Protein AF-A0A017HDK9-F1 (afdb_monomer)

pLDDT: mean 79.64, std 24.15, range [26.75, 98.88]

Sequence (257 aa):
MLSRLTALALAAGLGLSACAPPVVVATGPQRTTTVTRPGSPAPADVRISKGPGAVTDPAAARSAARNFVAVVERLEPVAEQVCRVNAPQLDCDFRIVVDDRPGQPANAFQTRDAQGRPLLAFTVALLNEVRNADELAFVLSHEAAHHIAGHLDRQSRNAAIGATVFGQLATGLGGGNEGLVRTAQQIGAGVGARSYSKEFELEADALGATIAKRAGYDPVRGAQFFLRIPDPGDRFLGTHPPNAQRMEIVRRTAAGL

Solvent-accessible surface area (backbone atoms only — not comparable to full-atom values): 14907 Å² total; per-residue (Å²): 134,88,85,88,83,90,82,86,83,80,84,78,83,80,81,84,78,89,78,83,82,85,84,83,82,88,77,83,90,79,87,82,83,86,82,89,80,88,89,76,84,81,78,75,84,76,73,74,77,74,84,77,78,73,76,85,44,70,66,61,48,52,50,53,52,52,53,49,50,59,43,46,73,52,35,49,66,43,47,29,51,51,23,51,72,77,30,65,89,54,82,45,67,72,42,78,46,75,45,74,64,86,88,56,66,67,42,71,46,62,54,59,47,99,85,63,46,37,26,38,41,33,21,54,47,30,63,72,70,50,88,48,70,32,29,48,34,23,53,53,22,26,33,51,23,35,59,53,70,39,44,70,62,52,31,54,48,33,13,53,51,23,15,51,56,31,24,52,54,31,35,73,73,51,80,60,44,62,71,56,20,52,52,29,20,52,52,18,22,57,51,18,43,53,58,61,29,40,58,50,48,48,52,13,38,33,46,4,24,51,38,16,41,74,46,72,37,49,31,64,67,5,52,50,55,51,81,75,47,84,68,55,39,84,51,96,80,51,57,46,57,38,46,70,59,50,52,48,44,24,47,56,43,58,76,75,111

Structure (mmCIF, N/CA/C/O backbone):
data_AF-A0A017HDK9-F1
#
_entry.id   AF-A0A017HDK9-F1
#
loop_
_atom_site.group_PDB
_atom_site.id
_atom_site.type_symbol
_atom_site.label_atom_id
_atom_site.label_alt_id
_atom_site.label_comp_id
_atom_site.label_asym_id
_atom_site.label_entity_id
_atom_site.label_seq_id
_atom_site.pdbx_PDB_ins_code
_atom_site.Cartn_x
_atom_site.Cartn_y
_atom_site.Cartn_z
_atom_site.occupancy
_atom_site.B_iso_or_equiv
_atom_site.auth_seq_id
_atom_site.auth_comp_id
_atom_site.auth_asym_id
_atom_site.auth_atom_id
_atom_site.pdbx_PDB_model_num
ATOM 1 N N . MET A 1 1 ? -23.276 1.727 -60.353 1.00 37.06 1 MET A N 1
ATOM 2 C CA . MET A 1 1 ? -22.183 0.732 -60.402 1.00 37.06 1 MET A CA 1
ATOM 3 C C . MET A 1 1 ? -21.319 0.900 -59.154 1.00 37.06 1 MET A C 1
ATOM 5 O O . MET A 1 1 ? -20.818 1.993 -58.966 1.00 37.06 1 MET A O 1
ATOM 9 N N . LEU A 1 2 ? -21.235 -0.173 -58.345 1.00 36.84 2 LEU A N 1
ATOM 10 C CA . LEU A 1 2 ? -20.295 -0.495 -57.238 1.00 36.84 2 LEU A CA 1
ATOM 11 C C . LEU A 1 2 ? -20.225 0.505 -56.052 1.00 36.84 2 LEU A C 1
ATOM 13 O O . LEU A 1 2 ? -19.769 1.620 -56.231 1.00 36.84 2 LEU A O 1
ATOM 17 N N . SER A 1 3 ? -20.740 0.274 -54.832 1.00 37.66 3 SER A N 1
ATOM 18 C CA . SER A 1 3 ? -20.785 -0.872 -53.889 1.00 37.66 3 SER A CA 1
ATOM 19 C C . SER A 1 3 ? -19.559 -0.996 -52.956 1.00 37.66 3 SER A C 1
ATOM 21 O O . SER A 1 3 ? -18.495 -1.396 -53.403 1.00 37.66 3 SER A O 1
ATOM 23 N N . ARG A 1 4 ? -19.819 -0.725 -51.658 1.00 42.78 4 ARG A N 1
ATOM 24 C CA . ARG A 1 4 ? -19.311 -1.332 -50.397 1.00 42.78 4 ARG A CA 1
ATOM 25 C C . ARG A 1 4 ? -17.798 -1.353 -50.082 1.00 42.78 4 ARG A C 1
ATOM 27 O O . ARG A 1 4 ? -17.030 -1.948 -50.817 1.00 42.78 4 ARG A O 1
ATOM 34 N N . LEU A 1 5 ? -17.430 -0.926 -48.860 1.00 41.16 5 LEU A N 1
ATOM 35 C CA . LEU A 1 5 ? -17.085 -1.827 -47.731 1.00 41.16 5 LEU A CA 1
ATOM 36 C C . LEU A 1 5 ? -16.595 -1.050 -46.489 1.00 41.16 5 LEU A C 1
ATOM 38 O O . LEU A 1 5 ? -15.543 -0.424 -46.482 1.00 41.16 5 LEU A O 1
ATOM 42 N N . THR A 1 6 ? -17.377 -1.156 -45.418 1.00 42.28 6 THR A N 1
ATOM 43 C CA . THR A 1 6 ? -16.989 -1.011 -44.008 1.00 42.28 6 THR A CA 1
ATOM 44 C C . THR A 1 6 ? -15.932 -2.045 -43.613 1.00 42.28 6 THR A C 1
ATOM 46 O O . THR A 1 6 ? -16.105 -3.224 -43.918 1.00 42.28 6 THR A O 1
ATOM 49 N N . ALA A 1 7 ? -14.926 -1.643 -42.831 1.00 38.75 7 ALA A N 1
ATOM 50 C CA . ALA A 1 7 ? -14.141 -2.554 -41.998 1.00 38.75 7 ALA A CA 1
ATOM 51 C C . ALA A 1 7 ? -13.905 -1.922 -40.618 1.00 38.75 7 ALA A C 1
ATOM 53 O O . ALA A 1 7 ? -13.137 -0.979 -40.449 1.00 38.75 7 ALA A O 1
ATOM 54 N N . LEU A 1 8 ? -14.647 -2.458 -39.654 1.00 37.28 8 LEU A N 1
ATOM 55 C CA . LEU A 1 8 ? -14.553 -2.250 -38.218 1.00 37.28 8 LEU A CA 1
ATOM 56 C C . LEU A 1 8 ? -13.333 -3.042 -37.717 1.00 37.28 8 LEU A C 1
ATOM 58 O O . LEU A 1 8 ? -13.319 -4.266 -37.832 1.00 37.28 8 LEU A O 1
ATOM 62 N N . ALA A 1 9 ? -12.308 -2.377 -37.185 1.00 36.34 9 ALA A N 1
ATOM 63 C CA . ALA A 1 9 ? -11.193 -3.062 -36.535 1.00 36.34 9 ALA A CA 1
ATOM 64 C C . ALA A 1 9 ? -11.502 -3.225 -35.039 1.00 36.34 9 ALA A C 1
ATOM 66 O O . ALA A 1 9 ? -11.425 -2.271 -34.267 1.00 36.34 9 ALA A O 1
ATOM 67 N N . LEU A 1 10 ? -11.880 -4.445 -34.646 1.00 34.38 10 LEU A N 1
ATOM 68 C CA . LEU A 1 10 ? -11.904 -4.895 -33.255 1.00 34.38 10 LEU A CA 1
ATOM 69 C C . LEU A 1 10 ? -10.471 -4.872 -32.697 1.00 34.38 10 LEU A C 1
ATOM 71 O O . LEU A 1 10 ? -9.623 -5.643 -33.143 1.00 34.38 10 LEU A O 1
ATOM 75 N N . ALA A 1 11 ? -10.211 -4.040 -31.691 1.00 38.34 11 ALA A N 1
ATOM 76 C CA . ALA A 1 11 ? -9.026 -4.173 -30.851 1.00 38.34 11 ALA A CA 1
ATOM 77 C C . ALA A 1 11 ? -9.297 -5.261 -29.797 1.00 38.34 11 ALA A C 1
ATOM 79 O O . ALA A 1 11 ? -9.985 -5.029 -28.805 1.00 38.34 11 ALA A O 1
ATOM 80 N N . ALA A 1 12 ? -8.795 -6.472 -30.042 1.00 39.78 12 ALA A N 1
ATOM 81 C CA . ALA A 1 12 ? -8.790 -7.546 -29.058 1.00 39.78 12 ALA A CA 1
ATOM 82 C C . ALA A 1 12 ? -7.706 -7.267 -28.005 1.00 39.78 12 ALA A C 1
ATOM 84 O O . ALA A 1 12 ? -6.515 -7.221 -28.317 1.00 39.78 12 ALA A O 1
ATOM 85 N N . GLY A 1 13 ? -8.130 -7.064 -26.757 1.00 35.53 13 GLY A N 1
ATOM 86 C CA . GLY A 1 13 ? -7.247 -6.943 -25.603 1.00 35.53 13 GLY A CA 1
ATOM 87 C C . GLY A 1 13 ? -6.551 -8.269 -25.301 1.00 35.53 13 GLY A C 1
ATOM 88 O O . GLY A 1 13 ? -7.198 -9.273 -25.013 1.00 35.53 13 GLY A O 1
ATOM 89 N N . LEU A 1 14 ? -5.222 -8.260 -25.347 1.00 40.78 14 LEU A N 1
ATOM 90 C CA . LEU A 1 14 ? -4.379 -9.338 -24.841 1.00 40.78 14 LEU A CA 1
ATOM 91 C C . LEU A 1 14 ? -4.050 -9.040 -23.376 1.00 40.78 14 LEU A C 1
ATOM 93 O O . LEU A 1 14 ? -3.145 -8.269 -23.067 1.00 40.78 14 LEU A O 1
ATOM 97 N N . GLY A 1 15 ? -4.819 -9.650 -22.474 1.00 33.66 15 GLY A N 1
ATOM 98 C CA . GLY A 1 15 ? -4.481 -9.735 -21.059 1.00 33.66 15 GLY A CA 1
ATOM 99 C C . GLY A 1 15 ? -3.266 -10.642 -20.872 1.00 33.66 15 GLY A C 1
ATOM 100 O O . GLY A 1 15 ? -3.352 -11.855 -21.047 1.00 33.66 15 GLY A O 1
ATOM 101 N N . LEU A 1 16 ? -2.126 -10.053 -20.519 1.00 35.97 16 LEU A N 1
ATOM 102 C CA . LEU A 1 16 ? -0.931 -10.783 -20.102 1.00 35.97 16 LEU A CA 1
ATOM 103 C C . LEU A 1 16 ? -1.114 -11.252 -18.653 1.00 35.97 16 LEU A C 1
ATOM 105 O O . LEU A 1 16 ? -0.780 -10.552 -17.703 1.00 35.97 16 LEU A O 1
ATOM 109 N N . SER A 1 17 ? -1.668 -12.453 -18.494 1.00 35.59 17 SER A N 1
ATOM 110 C CA . SER A 1 17 ? -1.589 -13.226 -17.254 1.00 35.59 17 SER A CA 1
ATOM 111 C C . SER A 1 17 ? -0.203 -13.874 -17.177 1.00 35.59 17 SER A C 1
ATOM 113 O O . SER A 1 17 ? 0.126 -14.757 -17.967 1.00 35.59 17 SER A O 1
ATOM 115 N N . ALA A 1 18 ? 0.641 -13.396 -16.263 1.00 33.19 18 ALA A N 1
ATOM 116 C CA . ALA A 1 18 ? 1.969 -13.948 -16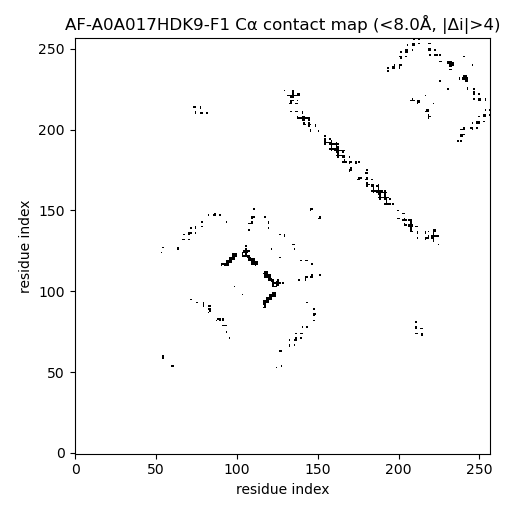.025 1.00 33.19 18 ALA A CA 1
ATOM 117 C C . ALA A 1 18 ? 1.918 -14.994 -14.898 1.00 33.19 18 ALA A C 1
ATOM 119 O O . ALA A 1 18 ? 2.058 -14.667 -13.722 1.00 33.19 18 ALA A O 1
ATOM 120 N N . CYS A 1 19 ? 1.767 -16.266 -15.262 1.00 37.50 19 CYS A N 1
ATOM 121 C CA . CYS A 1 19 ? 2.122 -17.395 -14.403 1.00 37.50 19 CYS A CA 1
ATOM 122 C C . CYS A 1 19 ? 3.133 -18.268 -15.154 1.00 37.50 19 CYS A C 1
ATOM 124 O O . CYS A 1 19 ? 2.769 -19.013 -16.060 1.00 37.50 19 CYS A O 1
ATOM 126 N N . ALA A 1 20 ? 4.414 -18.157 -14.801 1.00 37.62 20 ALA A N 1
ATOM 127 C CA . ALA A 1 20 ? 5.434 -19.095 -15.258 1.00 37.62 20 ALA A CA 1
ATOM 128 C C . ALA A 1 20 ? 5.399 -20.361 -14.373 1.00 37.62 20 ALA A C 1
ATOM 130 O O . ALA A 1 20 ? 5.301 -20.228 -13.150 1.00 37.62 20 ALA A O 1
ATOM 131 N N . PRO A 1 21 ? 5.485 -21.578 -14.940 1.00 40.09 21 PRO A N 1
ATOM 132 C CA . PRO A 1 21 ? 5.552 -22.806 -14.153 1.00 40.09 21 PRO A CA 1
ATOM 133 C C . PRO A 1 21 ? 6.946 -22.991 -13.519 1.00 40.09 21 PRO A C 1
ATOM 135 O O . PRO A 1 21 ? 7.945 -22.544 -14.091 1.00 40.09 21 PRO A O 1
ATOM 138 N N . PRO A 1 22 ? 7.056 -23.670 -12.360 1.00 43.53 22 PRO A N 1
ATOM 139 C CA . PRO A 1 22 ? 8.347 -23.956 -11.750 1.00 43.53 22 PRO A CA 1
ATOM 140 C C . PRO A 1 22 ? 9.090 -25.068 -12.502 1.00 43.53 22 PRO A C 1
ATOM 142 O O . PRO A 1 22 ? 8.525 -26.102 -12.861 1.00 43.53 22 PRO A O 1
ATOM 145 N N . VAL A 1 23 ? 10.393 -24.859 -12.688 1.00 35.06 23 VAL A N 1
ATOM 146 C CA . VAL A 1 23 ? 11.351 -25.862 -13.163 1.00 35.06 23 VAL A CA 1
ATOM 147 C C . VAL A 1 23 ? 11.624 -26.847 -12.023 1.00 35.06 23 VAL A C 1
ATOM 149 O O . VAL A 1 23 ? 12.124 -26.459 -10.968 1.00 35.06 23 VAL A O 1
ATOM 152 N N . VAL A 1 24 ? 11.300 -28.123 -12.230 1.00 35.31 24 VAL A N 1
ATOM 153 C CA . VAL A 1 24 ? 11.629 -29.210 -11.298 1.00 35.31 24 VAL A CA 1
ATOM 154 C C . VAL A 1 24 ? 13.045 -29.697 -11.600 1.00 35.31 24 VAL A C 1
ATOM 156 O O . VAL A 1 24 ? 13.291 -30.287 -12.649 1.00 35.31 24 VAL A O 1
ATOM 159 N N . VAL A 1 25 ? 13.978 -29.465 -10.676 1.00 37.38 25 VAL A N 1
ATOM 160 C CA . VAL A 1 25 ? 15.301 -30.103 -10.684 1.00 37.38 25 VAL A CA 1
ATOM 161 C C . VAL A 1 25 ? 15.208 -31.366 -9.833 1.00 37.38 25 VAL A C 1
ATOM 163 O O . VAL A 1 25 ? 14.979 -31.293 -8.628 1.00 37.38 25 VAL A O 1
ATOM 166 N N . ALA A 1 26 ? 15.360 -32.529 -10.463 1.00 34.97 26 ALA A N 1
ATOM 167 C CA . ALA A 1 26 ? 15.434 -33.810 -9.775 1.00 34.97 26 ALA A CA 1
ATOM 168 C C . ALA A 1 26 ? 16.848 -34.025 -9.206 1.00 34.97 26 ALA A C 1
ATOM 170 O O . ALA A 1 26 ? 17.824 -34.030 -9.955 1.00 34.97 26 ALA A O 1
ATOM 171 N N . THR A 1 27 ? 16.961 -34.256 -7.897 1.00 43.53 27 THR A N 1
ATOM 172 C CA . THR A 1 27 ? 18.165 -34.816 -7.263 1.00 43.53 27 THR A CA 1
ATOM 173 C C . THR A 1 27 ? 17.783 -36.036 -6.419 1.00 43.53 27 THR A C 1
ATOM 175 O O . THR A 1 27 ? 16.719 -36.084 -5.807 1.00 43.53 27 THR A O 1
ATOM 178 N N . GLY A 1 28 ? 18.614 -37.078 -6.517 1.00 42.16 28 GLY A N 1
ATOM 179 C CA . GLY A 1 28 ? 18.298 -38.474 -6.193 1.00 42.16 28 GLY A CA 1
ATOM 180 C C . GLY A 1 28 ? 18.254 -38.863 -4.703 1.00 42.16 28 GLY A C 1
ATOM 181 O O . GLY A 1 28 ? 18.281 -38.012 -3.817 1.00 42.16 28 GLY A O 1
ATOM 182 N N . PRO A 1 29 ? 18.171 -40.177 -4.411 1.00 36.50 29 PRO A N 1
ATOM 183 C CA . PRO A 1 29 ? 17.758 -40.684 -3.107 1.00 36.50 29 PRO A CA 1
ATOM 184 C C . PRO A 1 29 ? 18.909 -40.677 -2.092 1.00 36.50 29 PRO A C 1
ATOM 186 O O . PRO A 1 29 ? 19.924 -41.349 -2.279 1.00 36.50 29 PRO A O 1
ATOM 189 N N . GLN A 1 30 ? 18.732 -39.968 -0.974 1.00 37.53 30 GLN A N 1
ATOM 190 C CA . GLN A 1 30 ? 19.605 -40.083 0.197 1.00 37.53 30 GLN A CA 1
ATOM 191 C C . GLN A 1 30 ? 19.105 -41.182 1.143 1.00 37.53 30 GLN A C 1
ATOM 193 O O . GLN A 1 30 ? 17.945 -41.207 1.553 1.00 37.53 30 GLN A O 1
ATOM 198 N N . ARG A 1 31 ? 20.015 -42.101 1.485 1.00 35.69 31 ARG A N 1
ATOM 199 C CA . ARG A 1 31 ? 19.830 -43.163 2.481 1.00 35.69 31 ARG A CA 1
ATOM 200 C C . ARG A 1 31 ? 19.686 -42.555 3.876 1.00 35.69 31 ARG A C 1
ATOM 202 O O . ARG A 1 31 ? 20.573 -41.843 4.333 1.00 35.69 31 ARG A O 1
ATOM 209 N N . THR A 1 32 ? 18.606 -42.892 4.568 1.00 35.38 32 THR A N 1
ATOM 210 C CA . THR A 1 32 ? 18.379 -42.558 5.978 1.00 35.38 32 THR A CA 1
ATOM 211 C C . THR A 1 32 ? 18.927 -43.675 6.864 1.00 35.38 32 THR A C 1
ATOM 213 O O . THR A 1 32 ? 18.449 -44.805 6.826 1.00 35.38 32 THR A O 1
ATOM 216 N N . THR A 1 33 ? 19.940 -43.372 7.673 1.00 33.41 33 THR A N 1
ATOM 217 C CA . THR A 1 33 ? 20.381 -44.224 8.785 1.00 33.41 33 THR A CA 1
ATOM 218 C C . THR A 1 33 ? 19.635 -43.814 10.051 1.00 33.41 33 THR A C 1
ATOM 220 O O . THR A 1 33 ? 19.808 -42.699 10.541 1.00 33.41 33 THR A O 1
ATOM 223 N N . THR A 1 34 ? 18.796 -44.703 10.575 1.00 33.19 34 THR A N 1
ATOM 224 C CA . THR A 1 34 ? 18.038 -44.509 11.817 1.00 33.19 34 THR A CA 1
ATOM 225 C C . THR A 1 34 ? 18.915 -44.881 13.016 1.00 33.19 34 THR A C 1
ATOM 227 O O . THR A 1 34 ? 19.315 -46.033 13.156 1.00 33.19 34 THR A O 1
ATOM 230 N N . VAL A 1 35 ? 19.218 -43.917 13.890 1.00 37.06 35 VAL A N 1
ATOM 231 C CA . VAL A 1 35 ? 19.816 -44.167 15.212 1.00 37.06 35 VAL A CA 1
ATOM 232 C C . VAL A 1 35 ? 18.704 -44.057 16.253 1.00 37.06 35 VAL A C 1
ATOM 234 O O . VAL A 1 35 ? 18.158 -42.979 16.478 1.00 37.06 35 VAL A O 1
ATOM 237 N N . THR A 1 36 ? 18.342 -45.182 16.867 1.00 31.61 36 THR A N 1
ATOM 238 C CA . THR A 1 36 ? 17.282 -45.281 17.879 1.00 31.61 36 THR A CA 1
ATOM 239 C C . THR A 1 36 ? 17.862 -45.033 19.275 1.00 31.61 36 THR A C 1
ATOM 241 O O . THR A 1 36 ? 18.737 -45.777 19.714 1.00 31.61 36 THR A O 1
ATOM 244 N N . ARG A 1 37 ? 17.360 -44.024 20.002 1.00 33.91 37 ARG A N 1
ATOM 245 C CA . ARG A 1 37 ? 17.623 -43.820 21.442 1.00 33.91 37 ARG A CA 1
ATOM 246 C C . ARG A 1 37 ? 16.308 -43.959 22.227 1.00 33.91 37 ARG A C 1
ATOM 248 O O . ARG A 1 37 ? 15.343 -43.297 21.851 1.00 33.91 37 ARG A O 1
ATOM 255 N N . PRO A 1 38 ? 16.238 -44.761 23.305 1.00 35.00 38 PRO A N 1
ATOM 256 C CA . PRO A 1 38 ? 15.020 -44.910 24.095 1.00 35.00 38 PRO A CA 1
ATOM 257 C C . PRO A 1 38 ? 14.904 -43.827 25.183 1.00 35.00 38 PRO A C 1
ATOM 259 O O . PRO A 1 38 ? 15.896 -43.453 25.804 1.00 35.00 38 PRO A O 1
ATOM 262 N N . GLY A 1 39 ? 13.672 -43.370 25.437 1.00 39.62 39 GLY A N 1
ATOM 263 C CA . GLY A 1 39 ? 13.279 -42.699 26.683 1.00 39.62 39 GLY A CA 1
ATOM 264 C C . GLY A 1 39 ? 13.202 -41.170 26.646 1.00 39.62 39 GLY A C 1
ATOM 265 O O . GLY A 1 39 ? 14.127 -40.485 27.077 1.00 39.62 39 GLY A O 1
ATOM 266 N N . SER A 1 40 ? 12.064 -40.624 26.210 1.00 35.41 40 SER A N 1
ATOM 267 C CA . SER A 1 40 ? 11.493 -39.354 26.699 1.00 35.41 40 SER A CA 1
ATOM 268 C C . SER A 1 40 ? 9.996 -39.306 26.345 1.00 35.41 40 SER A C 1
ATOM 270 O O . SER A 1 40 ? 9.626 -39.831 25.293 1.00 35.41 40 SER A O 1
ATOM 272 N N . PRO A 1 41 ? 9.126 -38.760 27.217 1.00 36.28 41 PRO A N 1
ATOM 273 C CA . PRO A 1 41 ? 7.677 -38.857 27.063 1.00 36.28 41 PRO A CA 1
ATOM 274 C C . PRO A 1 41 ? 7.184 -38.066 25.849 1.00 36.28 41 PRO A C 1
ATOM 276 O O . PRO A 1 41 ? 7.717 -37.005 25.526 1.00 36.28 41 PRO A O 1
ATOM 279 N N . ALA A 1 42 ? 6.170 -38.614 25.179 1.00 36.56 42 ALA A N 1
ATOM 280 C CA . ALA A 1 42 ? 5.586 -38.066 23.963 1.00 36.56 42 ALA A CA 1
ATOM 281 C C . ALA A 1 42 ? 5.108 -36.615 24.168 1.00 36.56 42 ALA A C 1
ATOM 283 O O . ALA A 1 42 ? 4.294 -36.373 25.064 1.00 36.56 42 ALA A O 1
ATOM 284 N N . PRO A 1 43 ? 5.554 -35.643 23.351 1.00 38.56 43 PRO A N 1
ATOM 285 C CA . PRO A 1 43 ? 4.848 -34.380 23.257 1.00 38.56 43 PRO A CA 1
ATOM 286 C C . PRO A 1 43 ? 3.495 -34.646 22.593 1.00 38.56 43 PRO A C 1
ATOM 288 O O . PRO A 1 43 ? 3.419 -35.322 21.568 1.00 38.56 43 PRO A O 1
ATOM 291 N N . ALA A 1 44 ? 2.443 -34.151 23.244 1.00 35.16 44 ALA A N 1
ATOM 292 C CA . ALA A 1 44 ? 1.053 -34.258 22.831 1.00 35.16 44 ALA A CA 1
ATOM 293 C C . ALA A 1 44 ? 0.880 -34.019 21.326 1.00 35.16 44 ALA A C 1
ATOM 295 O O . ALA A 1 44 ? 1.500 -33.109 20.773 1.00 35.16 44 ALA A O 1
ATOM 296 N N . ASP A 1 45 ? 0.011 -34.814 20.698 1.00 28.36 45 ASP A N 1
ATOM 297 C CA . ASP A 1 45 ? -0.413 -34.647 19.312 1.00 28.36 45 ASP A CA 1
ATOM 298 C C . ASP A 1 45 ? -0.812 -33.188 19.057 1.00 28.36 45 ASP A C 1
ATOM 300 O O . ASP A 1 45 ? -1.934 -32.759 19.345 1.00 28.36 45 ASP A O 1
ATOM 304 N N . VAL A 1 46 ? 0.106 -32.410 18.481 1.00 30.56 46 VAL A N 1
ATOM 305 C CA . VAL A 1 46 ? -0.236 -31.150 17.836 1.00 30.56 46 VAL A CA 1
ATOM 306 C C . VAL A 1 46 ? -1.019 -31.550 16.600 1.00 30.56 46 VAL A C 1
ATOM 308 O O . VAL A 1 46 ? -0.468 -31.816 15.532 1.00 30.56 46 VAL A O 1
ATOM 311 N N . ARG A 1 47 ? -2.340 -31.624 16.757 1.00 26.75 47 ARG A N 1
ATOM 312 C CA . ARG A 1 47 ? -3.249 -31.586 15.624 1.00 26.75 47 ARG A CA 1
ATOM 313 C C . ARG A 1 47 ? -3.026 -30.237 14.957 1.00 26.75 47 ARG A C 1
ATOM 315 O O . ARG A 1 47 ? -3.564 -29.224 15.389 1.00 26.75 47 ARG A O 1
ATOM 322 N N . ILE A 1 48 ? -2.201 -30.230 13.913 1.00 32.53 48 ILE A N 1
ATOM 323 C CA . ILE A 1 48 ? -2.244 -29.193 12.891 1.00 32.53 48 ILE A CA 1
ATOM 324 C C . ILE A 1 48 ? -3.685 -29.222 12.389 1.00 32.53 48 ILE A C 1
ATOM 326 O O . ILE A 1 48 ? -4.088 -30.147 11.680 1.00 32.53 48 ILE A O 1
ATOM 330 N N . SER A 1 49 ? -4.485 -28.257 12.834 1.00 34.19 49 SER A N 1
ATOM 331 C CA . SER A 1 49 ? -5.811 -28.016 12.292 1.00 34.19 49 SER A CA 1
ATOM 332 C C . SER A 1 49 ? -5.627 -27.695 10.817 1.00 34.19 49 SER A C 1
ATOM 334 O O . SER A 1 49 ? -5.292 -26.577 10.436 1.00 34.19 49 SER A O 1
ATOM 336 N N . LYS A 1 50 ? -5.780 -28.729 9.993 1.00 37.22 50 LYS A N 1
ATOM 337 C CA . LYS A 1 50 ? -6.005 -28.654 8.558 1.00 37.22 50 LYS A CA 1
ATOM 338 C C . LYS A 1 50 ? -7.072 -27.582 8.358 1.00 37.22 50 LYS A C 1
ATOM 340 O O . LYS A 1 50 ? -8.188 -27.784 8.821 1.00 37.22 50 LYS A O 1
ATOM 345 N N . GLY A 1 51 ? -6.725 -26.441 7.767 1.00 49.19 51 GLY A N 1
ATOM 346 C CA . GLY A 1 51 ? -7.726 -25.439 7.418 1.00 49.19 51 GLY A CA 1
ATOM 347 C C . GLY A 1 51 ? -8.754 -26.057 6.472 1.00 49.19 51 GLY A C 1
ATOM 348 O O . GLY A 1 51 ? -8.376 -26.832 5.585 1.00 49.19 51 GLY A O 1
ATOM 349 N N . PRO A 1 52 ? -10.042 -25.738 6.653 1.00 48.91 52 PRO A N 1
ATOM 350 C CA . PRO A 1 52 ? -10.896 -25.699 5.483 1.00 48.91 52 PRO A CA 1
ATOM 351 C C . PRO A 1 52 ? -11.923 -24.565 5.536 1.00 48.91 52 PRO A C 1
ATOM 353 O O . PRO A 1 52 ? -12.670 -24.418 6.497 1.00 48.91 52 PRO A O 1
ATOM 356 N N . GLY A 1 53 ? -12.058 -23.896 4.396 1.00 40.06 53 GLY A N 1
ATOM 357 C CA . GLY A 1 53 ? -13.376 -23.549 3.887 1.00 40.06 53 GLY A CA 1
ATOM 358 C C . GLY A 1 53 ? -13.936 -22.207 4.330 1.00 40.06 53 GLY A C 1
ATOM 359 O O . GLY A 1 53 ? -13.658 -21.688 5.405 1.00 40.06 53 GLY A O 1
ATOM 360 N N . ALA A 1 54 ? -14.746 -21.663 3.425 1.00 48.56 54 ALA A N 1
ATOM 361 C CA . ALA A 1 54 ? -15.646 -20.552 3.657 1.00 48.56 54 ALA A CA 1
ATOM 362 C C . ALA A 1 54 ? -16.287 -20.630 5.045 1.00 48.56 54 ALA A C 1
ATOM 364 O O . ALA A 1 54 ? -16.612 -21.717 5.517 1.00 48.56 54 ALA A O 1
ATOM 365 N N . VAL A 1 55 ? -16.499 -19.467 5.659 1.00 49.41 55 VAL A N 1
ATOM 366 C CA . VAL A 1 55 ? -17.227 -19.319 6.917 1.00 49.41 55 VAL A CA 1
ATOM 367 C C . VAL A 1 55 ? -18.535 -20.116 6.836 1.00 49.41 55 VAL A C 1
ATOM 369 O O . VAL A 1 55 ? -19.494 -19.691 6.198 1.00 49.41 55 VAL A O 1
ATOM 372 N N . THR A 1 56 ? -18.568 -21.303 7.445 1.00 58.47 56 THR A N 1
ATOM 373 C CA . THR A 1 56 ? -19.747 -22.184 7.424 1.00 58.47 56 THR A CA 1
ATOM 374 C C . THR A 1 56 ? -20.822 -21.721 8.401 1.00 58.47 56 THR A C 1
ATOM 376 O O . THR A 1 56 ? -21.920 -22.267 8.396 1.00 58.47 56 THR A O 1
ATOM 379 N N . ASP A 1 57 ? -20.519 -20.723 9.237 1.00 73.75 57 ASP A N 1
ATOM 380 C CA . ASP A 1 57 ? -21.468 -20.074 10.137 1.00 73.75 57 ASP A CA 1
ATOM 381 C C . ASP A 1 57 ? -21.983 -18.746 9.538 1.00 73.75 57 ASP A C 1
ATOM 383 O O . ASP A 1 57 ? -21.263 -17.739 9.516 1.00 73.75 57 ASP A O 1
ATOM 387 N N . PRO A 1 58 ? -23.254 -18.689 9.101 1.00 76.81 58 PRO A N 1
ATOM 388 C CA . PRO A 1 58 ? -23.866 -17.466 8.593 1.00 76.81 58 PRO A CA 1
ATOM 389 C C . PRO A 1 58 ? -23.822 -16.281 9.571 1.00 76.81 58 PRO A C 1
ATOM 391 O O . PRO A 1 58 ? -23.870 -15.131 9.131 1.00 76.81 58 PRO A O 1
ATOM 394 N N . ALA A 1 59 ? -23.764 -16.518 10.886 1.00 79.62 59 ALA A N 1
ATOM 395 C CA . ALA A 1 59 ? -23.675 -15.451 11.879 1.00 79.62 59 ALA A CA 1
ATOM 396 C C . ALA A 1 59 ? -22.273 -14.824 11.914 1.00 79.62 59 ALA A C 1
ATOM 398 O O . ALA A 1 59 ? -22.159 -13.595 11.873 1.00 79.62 59 ALA A O 1
ATOM 399 N N . ALA A 1 60 ? -21.219 -15.644 11.921 1.00 77.31 60 ALA A N 1
ATOM 400 C CA . ALA A 1 60 ? -19.836 -15.184 11.819 1.00 77.31 60 ALA A CA 1
ATOM 401 C C . ALA A 1 60 ? -19.586 -14.390 10.525 1.00 77.31 60 ALA A C 1
ATOM 403 O O . ALA A 1 60 ? -19.016 -13.299 10.582 1.00 77.31 60 ALA A O 1
ATOM 404 N N . ALA A 1 61 ? -20.099 -14.861 9.383 1.00 79.00 61 ALA A N 1
ATOM 405 C CA . ALA A 1 61 ? -19.966 -14.164 8.101 1.00 79.00 61 ALA A CA 1
ATOM 406 C C . ALA A 1 61 ? -20.636 -12.778 8.128 1.00 79.00 61 ALA A C 1
ATOM 408 O O . ALA A 1 61 ? -20.051 -11.779 7.710 1.00 79.00 61 ALA A O 1
ATOM 409 N N . ARG A 1 62 ? -21.846 -12.690 8.701 1.00 82.94 62 ARG A N 1
ATOM 410 C CA . ARG A 1 62 ? -22.549 -11.411 8.890 1.00 82.94 62 ARG A CA 1
ATOM 411 C C . ARG A 1 62 ? -21.787 -10.459 9.814 1.00 82.94 62 ARG A C 1
ATOM 413 O O . ARG A 1 62 ? -21.798 -9.254 9.580 1.00 82.94 62 ARG A O 1
ATOM 420 N N . SER A 1 63 ? -21.149 -10.971 10.863 1.00 84.81 63 SER A N 1
ATOM 421 C CA . SER A 1 63 ? -20.321 -10.160 11.764 1.00 84.81 63 SER A CA 1
ATOM 422 C C . SER A 1 63 ? -19.065 -9.631 11.072 1.00 84.81 63 SER A C 1
ATOM 424 O O . SER A 1 63 ? -18.775 -8.445 11.201 1.00 84.81 63 SER A O 1
ATOM 426 N N . ALA A 1 64 ? -18.371 -10.462 10.290 1.00 84.94 64 ALA A N 1
ATOM 427 C CA . ALA A 1 64 ? -17.215 -10.038 9.501 1.00 84.94 64 ALA A CA 1
ATOM 428 C C . ALA A 1 64 ? -17.589 -8.944 8.485 1.00 84.94 64 ALA A C 1
ATOM 430 O O . ALA A 1 64 ? -16.918 -7.918 8.420 1.00 84.94 64 ALA A O 1
ATOM 431 N N . ALA A 1 65 ? -18.711 -9.106 7.775 1.00 88.25 65 ALA A N 1
ATOM 432 C CA . ALA A 1 65 ? -19.215 -8.100 6.841 1.00 88.25 65 ALA A CA 1
ATOM 433 C C . ALA A 1 65 ? -19.549 -6.765 7.531 1.00 88.25 65 ALA A C 1
ATOM 435 O O . ALA A 1 65 ? -19.156 -5.710 7.043 1.00 88.25 65 ALA A O 1
ATOM 436 N N . ARG A 1 66 ? -20.220 -6.790 8.695 1.00 90.94 66 ARG A N 1
ATOM 437 C CA . ARG A 1 66 ? -20.498 -5.564 9.470 1.00 90.94 66 ARG A CA 1
ATOM 438 C C . ARG A 1 66 ? -19.221 -4.869 9.934 1.00 90.94 66 ARG A C 1
ATOM 440 O O . ARG A 1 66 ? -19.135 -3.651 9.843 1.00 90.94 66 ARG A O 1
ATOM 447 N N . ASN A 1 67 ? -18.239 -5.633 10.412 1.00 91.19 67 ASN A N 1
ATOM 448 C CA . ASN A 1 67 ? -16.950 -5.080 10.822 1.00 91.19 67 ASN A CA 1
ATOM 449 C C . ASN A 1 67 ? -16.216 -4.446 9.636 1.00 91.19 67 ASN A C 1
ATOM 451 O O . ASN A 1 67 ? -15.635 -3.376 9.788 1.00 91.19 67 ASN A O 1
ATOM 455 N N . PHE A 1 68 ? -16.273 -5.082 8.461 1.00 94.94 68 PHE A N 1
ATOM 456 C CA . PHE A 1 68 ? -15.681 -4.547 7.241 1.00 94.94 68 PHE A CA 1
ATOM 457 C C . PHE A 1 68 ? -16.301 -3.208 6.846 1.00 94.94 68 PHE A C 1
ATOM 459 O O . PHE A 1 68 ? -15.581 -2.223 6.704 1.00 94.94 68 PHE A O 1
ATOM 466 N N . VAL A 1 69 ? -17.633 -3.153 6.758 1.00 96.75 69 VAL A N 1
ATOM 467 C CA . VAL A 1 69 ? -18.364 -1.922 6.427 1.00 96.75 69 VAL A CA 1
ATOM 468 C C . VAL A 1 69 ? -18.054 -0.809 7.430 1.00 96.75 69 VAL A C 1
ATOM 470 O O . VAL A 1 69 ? -17.705 0.289 7.015 1.00 96.75 69 VAL A O 1
ATOM 473 N N . ALA A 1 70 ? -18.072 -1.099 8.735 1.00 97.56 70 ALA A N 1
ATOM 474 C CA . ALA A 1 70 ? -17.783 -0.098 9.763 1.00 97.56 70 ALA A CA 1
ATOM 475 C C . ALA A 1 70 ? -16.359 0.483 9.662 1.00 97.56 70 ALA A C 1
ATOM 477 O O . ALA A 1 70 ? -16.151 1.662 9.948 1.00 97.56 70 ALA A O 1
ATOM 478 N N . VAL A 1 71 ? -15.371 -0.331 9.267 1.00 98.38 71 VAL A N 1
ATOM 479 C CA . VAL A 1 71 ? -14.006 0.154 9.022 1.00 98.38 71 VAL A CA 1
ATOM 480 C C . VAL A 1 71 ? -13.945 1.013 7.765 1.00 98.38 71 VAL A C 1
ATOM 482 O O . VAL A 1 71 ? -13.361 2.093 7.813 1.00 98.38 71 VAL A O 1
ATOM 485 N N . VAL A 1 72 ? -14.570 0.573 6.671 1.00 98.44 72 VAL A N 1
ATOM 486 C CA . VAL A 1 72 ? -14.614 1.324 5.409 1.00 98.44 72 VAL A CA 1
ATOM 487 C C . VAL A 1 72 ? -15.268 2.691 5.607 1.00 98.44 72 VAL A C 1
ATOM 489 O O . VAL A 1 72 ? -14.630 3.699 5.323 1.00 98.44 72 VAL A O 1
ATOM 492 N N . GLU A 1 73 ? -16.468 2.746 6.190 1.00 98.31 73 GLU A N 1
ATOM 493 C CA . GLU A 1 73 ? -17.221 3.993 6.414 1.00 98.31 73 GLU A CA 1
ATOM 494 C C . GLU A 1 73 ? -16.436 5.027 7.232 1.00 98.31 73 GLU A C 1
ATOM 496 O O . GLU A 1 73 ? -16.568 6.235 7.030 1.00 98.31 73 GLU A O 1
ATOM 501 N N . ARG A 1 74 ? -15.608 4.562 8.172 1.00 98.56 74 ARG A N 1
ATOM 502 C CA . ARG A 1 74 ? -14.797 5.434 9.023 1.00 98.56 74 ARG A CA 1
ATOM 503 C C . ARG A 1 74 ? -13.493 5.869 8.359 1.00 98.56 74 ARG A C 1
ATOM 505 O O . ARG A 1 74 ? -13.037 6.989 8.586 1.00 98.56 74 ARG A O 1
ATOM 512 N N . LEU A 1 75 ? -12.860 4.974 7.609 1.00 98.69 75 LEU A N 1
ATOM 513 C CA . LEU A 1 75 ? -11.514 5.170 7.083 1.00 98.69 75 LEU A CA 1
ATOM 514 C C . LEU A 1 75 ? -11.525 5.856 5.721 1.00 98.69 75 LEU A C 1
ATOM 516 O O . LEU A 1 75 ? -10.711 6.753 5.506 1.00 98.69 75 LEU A O 1
ATOM 520 N N . GLU A 1 76 ? -12.437 5.478 4.827 1.00 98.69 76 GLU A N 1
ATOM 521 C CA . GLU A 1 76 ? -12.478 5.972 3.449 1.00 98.69 76 GLU A CA 1
ATOM 522 C C . GLU A 1 76 ? -12.473 7.509 3.384 1.00 98.69 76 GLU A C 1
ATOM 524 O O . GLU A 1 76 ? -11.521 8.042 2.810 1.00 98.69 76 GLU A O 1
ATOM 529 N N . PRO A 1 77 ? -13.355 8.261 4.080 1.00 98.75 77 PRO A N 1
ATOM 530 C CA . PRO A 1 77 ? -13.330 9.727 4.020 1.00 98.75 77 PRO A CA 1
ATOM 531 C C . PRO A 1 77 ? -11.992 10.343 4.461 1.00 98.75 77 PRO A C 1
ATOM 533 O O . PRO A 1 77 ? -11.581 11.394 3.962 1.00 98.75 77 PRO A O 1
ATOM 536 N N . VAL A 1 78 ? -11.289 9.691 5.394 1.00 98.81 78 VAL A N 1
ATOM 537 C CA . VAL A 1 78 ? -9.967 10.121 5.868 1.00 98.81 78 VAL A CA 1
ATOM 538 C C . VAL A 1 78 ? -8.896 9.837 4.821 1.00 98.81 78 VAL A C 1
ATOM 540 O O . VAL A 1 78 ? -8.070 10.712 4.556 1.00 98.81 78 VAL A O 1
ATOM 543 N N . ALA A 1 79 ? -8.907 8.651 4.209 1.00 98.75 79 ALA A N 1
ATOM 544 C CA . ALA A 1 79 ? -7.992 8.304 3.126 1.00 98.75 79 ALA A CA 1
ATOM 545 C C . ALA A 1 79 ? -8.166 9.244 1.930 1.00 98.75 79 ALA A C 1
ATOM 547 O O . ALA A 1 79 ? -7.178 9.762 1.411 1.00 98.75 79 ALA A O 1
ATOM 548 N N . GLU A 1 80 ? -9.405 9.538 1.536 1.00 98.69 80 GLU A N 1
ATOM 549 C CA . GLU A 1 80 ? -9.673 10.490 0.463 1.00 98.69 80 GLU A CA 1
ATOM 550 C C . GLU A 1 80 ? -9.187 11.899 0.808 1.00 98.69 80 GLU A C 1
ATOM 552 O O . GLU A 1 80 ? -8.622 12.595 -0.034 1.00 98.69 80 GLU A O 1
ATOM 557 N N . GLN A 1 81 ? -9.379 12.341 2.054 1.00 98.69 81 GLN A N 1
ATOM 558 C CA . GLN A 1 81 ? -8.903 13.650 2.483 1.00 98.69 81 GLN A CA 1
ATOM 559 C C . GLN A 1 81 ? -7.375 13.731 2.444 1.00 98.69 81 GLN A C 1
ATOM 561 O O . GLN A 1 81 ? -6.820 14.731 1.992 1.00 98.69 81 GLN A O 1
ATOM 566 N N . VAL A 1 82 ? -6.689 12.677 2.889 1.00 98.69 82 VAL A N 1
ATOM 567 C CA . VAL A 1 82 ? -5.228 12.566 2.792 1.00 98.69 82 VAL A CA 1
ATOM 568 C C . VAL A 1 82 ? -4.788 12.568 1.326 1.00 98.69 82 VAL A C 1
ATOM 570 O O . VAL A 1 82 ? -3.843 13.276 0.987 1.00 98.69 82 VAL A O 1
ATOM 573 N N . CYS A 1 83 ? -5.498 11.849 0.454 1.00 98.69 83 CYS A N 1
ATOM 574 C CA . CYS A 1 83 ? -5.257 11.839 -0.986 1.00 98.69 83 CYS A CA 1
ATOM 575 C C . CYS A 1 83 ? -5.371 13.243 -1.591 1.00 98.69 83 CYS A C 1
ATOM 577 O O . CYS A 1 83 ? -4.426 13.717 -2.214 1.00 98.69 83 CYS A O 1
ATOM 579 N N . ARG A 1 84 ? -6.475 13.957 -1.334 1.00 98.56 84 ARG A N 1
ATOM 580 C CA . ARG A 1 84 ? -6.714 15.308 -1.868 1.00 98.56 84 ARG A CA 1
ATOM 581 C C . ARG A 1 84 ? -5.650 16.317 -1.434 1.00 98.56 84 ARG A C 1
ATOM 583 O O . ARG A 1 84 ? -5.340 17.233 -2.186 1.00 98.56 84 ARG A O 1
ATOM 590 N N . VAL A 1 85 ? -5.092 16.156 -0.232 1.00 98.25 85 VAL A N 1
ATOM 591 C CA . VAL A 1 85 ? -4.028 17.031 0.285 1.00 98.25 85 VAL A CA 1
ATOM 592 C C . VAL A 1 85 ? -2.663 16.673 -0.304 1.00 98.25 85 VAL A C 1
ATOM 594 O O . VAL A 1 85 ? -1.927 17.565 -0.719 1.00 98.25 85 VAL A O 1
ATOM 597 N N . ASN A 1 86 ? -2.311 15.388 -0.338 1.00 97.69 86 ASN A N 1
ATOM 598 C CA . ASN A 1 86 ? -0.960 14.948 -0.696 1.00 97.69 86 ASN A CA 1
ATOM 599 C C . ASN A 1 86 ? -0.765 14.753 -2.206 1.00 97.69 86 ASN A C 1
ATOM 601 O O . ASN A 1 86 ? 0.360 14.823 -2.696 1.00 97.69 86 ASN A O 1
ATOM 605 N N . ALA A 1 87 ? -1.845 14.477 -2.931 1.00 96.94 87 ALA A N 1
ATOM 606 C CA . ALA A 1 87 ? -1.836 14.138 -4.345 1.00 96.94 87 ALA A CA 1
ATOM 607 C C . ALA A 1 87 ? -3.069 14.726 -5.065 1.00 96.94 87 ALA A C 1
ATOM 609 O O . ALA A 1 87 ? -3.860 13.976 -5.641 1.00 96.94 87 ALA A O 1
ATOM 610 N N . PRO A 1 88 ? -3.246 16.064 -5.068 1.00 96.31 88 PRO A N 1
ATOM 611 C CA . PRO A 1 88 ? -4.435 16.732 -5.617 1.00 96.31 88 PRO A CA 1
ATOM 612 C C . PRO A 1 88 ? -4.667 16.482 -7.116 1.00 96.31 88 PRO A C 1
ATOM 614 O O . PRO A 1 88 ? -5.751 16.746 -7.626 1.00 96.31 88 PRO A O 1
ATOM 617 N N . GLN A 1 89 ? -3.651 16.001 -7.834 1.00 95.50 89 GLN A N 1
ATOM 618 C CA . GLN A 1 89 ? -3.734 15.618 -9.241 1.00 95.50 89 GLN A CA 1
ATOM 619 C C . GLN A 1 89 ? -4.355 14.232 -9.483 1.00 95.50 89 GLN A C 1
ATOM 621 O O . GLN A 1 89 ? -4.625 13.892 -10.634 1.00 95.50 89 GLN A O 1
ATOM 626 N N . LEU A 1 90 ? -4.498 13.400 -8.446 1.00 96.06 90 LEU A N 1
ATOM 627 C CA . LEU A 1 90 ? -5.055 12.053 -8.566 1.00 96.06 90 LEU A CA 1
ATOM 628 C C . LEU A 1 90 ? -6.574 12.068 -8.374 1.00 96.06 90 LEU A C 1
ATOM 630 O O . LEU A 1 90 ? -7.120 12.906 -7.661 1.00 96.06 90 LEU A O 1
ATOM 634 N N . ASP A 1 91 ? -7.245 11.083 -8.970 1.00 97.25 91 ASP A N 1
ATOM 635 C CA . ASP A 1 91 ? -8.595 10.717 -8.548 1.00 97.25 91 ASP A CA 1
ATOM 636 C C . ASP A 1 91 ? -8.518 10.123 -7.137 1.00 97.25 91 ASP A C 1
ATOM 638 O O . ASP A 1 91 ? -7.755 9.185 -6.907 1.00 97.25 91 ASP A O 1
ATOM 642 N N . CYS A 1 92 ? -9.265 10.694 -6.198 1.00 97.88 92 CYS A N 1
ATOM 643 C CA . CYS A 1 92 ? -9.267 10.298 -4.794 1.00 97.88 92 CYS A CA 1
ATOM 644 C C . CYS A 1 92 ? -10.563 9.597 -4.375 1.00 97.88 92 CYS A C 1
ATOM 646 O O . CYS A 1 92 ? -10.709 9.329 -3.191 1.00 97.88 92 CYS A O 1
ATOM 648 N N . ASP A 1 93 ? -11.486 9.325 -5.303 1.00 97.56 93 ASP A N 1
ATOM 649 C CA . ASP A 1 93 ? -12.730 8.593 -5.042 1.00 97.56 93 ASP A CA 1
ATOM 650 C C . ASP A 1 93 ? -12.452 7.081 -5.067 1.00 97.56 93 ASP A C 1
ATOM 652 O O . ASP A 1 93 ? -12.463 6.435 -6.119 1.00 97.56 93 ASP A O 1
ATOM 656 N N . PHE A 1 94 ? -12.141 6.493 -3.910 1.00 98.25 94 PHE A N 1
ATOM 657 C CA . PHE A 1 94 ? -11.784 5.075 -3.826 1.00 98.25 94 PHE A CA 1
ATOM 658 C C . PHE A 1 94 ? -12.985 4.177 -4.116 1.00 98.25 94 PHE A C 1
ATOM 660 O O . PHE A 1 94 ? -14.105 4.411 -3.683 1.00 98.25 94 PHE A O 1
ATOM 667 N N . ARG A 1 95 ? -12.771 3.106 -4.876 1.00 97.94 95 ARG A N 1
ATOM 668 C CA . ARG A 1 95 ? -13.731 2.017 -5.041 1.00 97.94 95 ARG A CA 1
ATOM 669 C C . ARG A 1 95 ? -13.254 0.820 -4.237 1.00 97.94 95 ARG A C 1
ATOM 671 O O . ARG A 1 95 ? -12.356 0.101 -4.668 1.00 97.94 95 ARG A O 1
ATOM 678 N N . ILE A 1 96 ? -13.871 0.582 -3.089 1.00 98.06 96 ILE A N 1
ATOM 679 C CA . ILE A 1 96 ? -13.497 -0.525 -2.206 1.00 98.06 96 ILE A CA 1
ATOM 680 C C . ILE A 1 96 ? -14.403 -1.727 -2.488 1.00 98.06 96 ILE A C 1
ATOM 682 O O . ILE A 1 96 ? -15.627 -1.616 -2.451 1.00 98.06 96 ILE A O 1
ATOM 686 N N . VAL A 1 97 ? -13.813 -2.882 -2.805 1.00 96.31 97 VAL A N 1
ATOM 687 C CA . VAL A 1 97 ? -14.557 -4.090 -3.201 1.00 96.31 97 VAL A CA 1
ATOM 688 C C . VAL A 1 97 ? -14.067 -5.336 -2.479 1.00 96.31 97 VAL A C 1
ATOM 690 O O . VAL A 1 97 ? -12.895 -5.453 -2.121 1.00 96.31 97 VAL A O 1
ATOM 693 N N . VAL A 1 98 ? -14.973 -6.300 -2.324 1.00 95.81 98 VAL A N 1
ATOM 694 C CA . VAL A 1 98 ? -14.649 -7.644 -1.844 1.00 95.81 98 VAL A CA 1
ATOM 695 C C . VAL A 1 98 ? -14.681 -8.616 -3.022 1.00 95.81 98 VAL A C 1
ATOM 697 O O . VAL A 1 98 ? -15.673 -8.688 -3.742 1.00 95.81 98 VAL A O 1
ATOM 700 N N . ASP A 1 99 ? -13.590 -9.352 -3.217 1.00 89.75 99 ASP A N 1
ATOM 701 C CA . ASP A 1 99 ? -13.490 -10.483 -4.133 1.00 89.75 99 ASP A CA 1
ATOM 702 C C . ASP A 1 99 ? -13.967 -11.753 -3.418 1.00 89.75 99 ASP A C 1
ATOM 704 O O . ASP A 1 99 ? -13.266 -12.330 -2.577 1.00 89.75 99 ASP A O 1
ATOM 708 N N . ASP A 1 100 ? -15.194 -12.153 -3.739 1.00 92.44 100 ASP A N 1
ATOM 709 C CA . ASP A 1 100 ? -15.896 -13.311 -3.187 1.00 92.44 100 ASP A CA 1
ATOM 710 C C . ASP A 1 100 ? -15.772 -14.570 -4.054 1.00 92.44 100 ASP A C 1
ATOM 712 O O . ASP A 1 100 ? -16.369 -15.605 -3.738 1.00 92.44 100 ASP A O 1
ATOM 716 N N . ARG A 1 101 ? -14.964 -14.521 -5.124 1.00 91.25 101 ARG A N 1
ATOM 717 C CA . ARG A 1 101 ? -14.737 -15.686 -5.979 1.00 91.25 101 ARG A CA 1
ATOM 718 C C . ARG A 1 101 ? -14.162 -16.840 -5.144 1.00 91.25 101 ARG A C 1
ATOM 720 O O . ARG A 1 101 ? -13.232 -16.647 -4.355 1.00 91.25 101 ARG A O 1
ATOM 727 N N . PRO A 1 102 ? -14.689 -18.066 -5.300 1.00 88.75 102 PRO A N 1
ATOM 728 C CA . PRO A 1 102 ? -14.239 -19.200 -4.509 1.00 88.75 102 PRO A CA 1
ATOM 729 C C . PRO A 1 102 ? -12.794 -19.575 -4.854 1.00 88.75 102 PRO A C 1
ATOM 731 O O . PRO A 1 102 ? -12.401 -19.579 -6.018 1.00 88.75 102 PRO A O 1
ATOM 734 N N . GLY A 1 103 ? -12.014 -19.944 -3.835 1.00 85.75 103 GLY A N 1
ATOM 735 C CA . GLY A 1 103 ? -10.638 -20.423 -4.007 1.00 85.75 103 GLY A CA 1
ATOM 736 C C . GLY A 1 103 ? -9.574 -19.330 -4.144 1.00 85.75 103 GLY A C 1
ATOM 737 O O . GLY A 1 103 ? -8.404 -19.662 -4.321 1.00 85.75 103 GLY A O 1
ATOM 738 N N . GLN A 1 104 ? -9.944 -18.053 -4.025 1.00 84.00 104 GLN A N 1
ATOM 739 C CA . GLN A 1 104 ? -8.976 -16.957 -3.999 1.00 84.00 104 GLN A CA 1
ATOM 740 C C . GLN A 1 104 ? -8.103 -17.038 -2.728 1.00 84.00 104 GLN A C 1
ATOM 742 O O . GLN A 1 104 ? -8.643 -17.248 -1.636 1.00 84.00 104 GLN A O 1
ATOM 747 N N . PRO A 1 105 ? -6.768 -16.884 -2.836 1.00 85.19 105 PRO A N 1
ATOM 748 C CA . PRO A 1 105 ? -5.887 -16.836 -1.670 1.00 85.19 105 PRO A CA 1
ATOM 749 C C . PRO A 1 105 ? -6.115 -15.551 -0.865 1.00 85.19 105 PRO A C 1
ATOM 751 O O . PRO A 1 105 ? -6.658 -14.580 -1.390 1.00 85.19 105 PRO A O 1
ATOM 754 N N . ALA A 1 106 ? -5.667 -15.524 0.392 1.00 86.69 106 ALA A N 1
ATOM 755 C CA . ALA A 1 106 ? -5.686 -14.307 1.196 1.00 86.69 106 ALA A CA 1
ATOM 756 C C . ALA A 1 106 ? -4.815 -13.225 0.542 1.00 86.69 106 ALA A C 1
ATOM 758 O O . ALA A 1 106 ? -3.608 -13.394 0.377 1.00 86.69 106 ALA A O 1
ATOM 759 N N . ASN A 1 107 ? -5.459 -12.140 0.124 1.00 88.44 107 ASN A N 1
ATOM 760 C CA . ASN A 1 107 ? -4.832 -10.990 -0.509 1.00 88.44 107 ASN A CA 1
ATOM 761 C C . ASN A 1 107 ? -5.675 -9.708 -0.365 1.00 88.44 107 ASN A C 1
ATOM 763 O O . ASN A 1 107 ? -6.912 -9.782 -0.312 1.00 88.44 107 ASN A O 1
ATOM 767 N N . ALA A 1 108 ? -4.994 -8.563 -0.374 1.00 91.88 108 ALA A N 1
ATOM 768 C CA . ALA A 1 108 ? -5.529 -7.238 -0.681 1.00 91.88 108 ALA A CA 1
ATOM 769 C C . ALA A 1 108 ? -4.626 -6.579 -1.731 1.00 91.88 108 ALA A C 1
ATOM 771 O O . ALA A 1 108 ? -3.446 -6.909 -1.811 1.00 91.88 108 ALA A O 1
ATOM 772 N N . PHE A 1 109 ? -5.187 -5.722 -2.581 1.00 92.88 109 PHE A N 1
ATOM 773 C CA . PHE A 1 109 ? -4.388 -4.992 -3.562 1.00 92.88 109 PHE A CA 1
ATOM 774 C C . PHE A 1 109 ? -5.075 -3.722 -4.058 1.00 92.88 109 PHE A C 1
ATOM 776 O O . PHE A 1 109 ? -6.304 -3.620 -4.126 1.00 92.88 109 PHE A O 1
ATOM 783 N N . GLN A 1 110 ? -4.242 -2.799 -4.514 1.00 94.31 110 GLN A N 1
ATOM 784 C CA . GLN A 1 110 ? -4.606 -1.578 -5.208 1.00 94.31 110 GLN A CA 1
ATOM 785 C C . GLN A 1 110 ? -4.510 -1.752 -6.739 1.00 94.31 110 GLN A C 1
ATOM 787 O O . GLN A 1 110 ? -3.573 -2.343 -7.275 1.00 94.31 110 GLN A O 1
ATOM 792 N N . THR A 1 111 ? -5.488 -1.221 -7.477 1.00 94.75 111 THR A N 1
ATOM 793 C CA . THR A 1 111 ? -5.486 -1.130 -8.948 1.00 94.75 111 THR A CA 1
ATOM 794 C C . THR A 1 111 ? -6.406 0.004 -9.432 1.00 94.75 111 THR A C 1
ATOM 796 O O . THR A 1 111 ? -6.735 0.905 -8.661 1.00 94.75 111 THR A O 1
ATOM 799 N N . ARG A 1 112 ? -6.801 0.001 -10.709 1.00 95.69 112 ARG A N 1
ATOM 800 C CA . ARG A 1 112 ? -7.808 0.903 -11.284 1.00 95.69 112 ARG A CA 1
ATOM 801 C C . ARG A 1 112 ? -8.907 0.094 -11.967 1.00 95.69 112 ARG A C 1
ATOM 803 O O . ARG A 1 112 ? -8.628 -0.958 -12.543 1.00 95.69 112 ARG A O 1
ATOM 810 N N . ASP A 1 113 ? -10.146 0.571 -11.910 1.00 94.44 113 ASP A N 1
ATOM 811 C CA . ASP A 1 113 ? -11.226 -0.023 -12.699 1.00 94.44 113 ASP A CA 1
ATOM 812 C C . ASP A 1 113 ? -11.153 0.390 -14.181 1.00 94.44 113 ASP A C 1
ATOM 814 O O . ASP A 1 113 ? -10.238 1.093 -14.616 1.00 94.44 113 ASP A O 1
ATOM 818 N N . ALA A 1 114 ? -12.112 -0.071 -14.988 1.00 93.38 114 ALA A N 1
ATOM 819 C CA . ALA A 1 114 ? -12.132 0.194 -16.427 1.00 93.38 114 ALA A CA 1
ATOM 820 C C . ALA A 1 114 ? -12.265 1.690 -16.778 1.00 93.38 114 ALA A C 1
ATOM 822 O O . ALA A 1 114 ? -11.974 2.078 -17.908 1.00 93.38 114 ALA A O 1
ATOM 823 N N . GLN A 1 115 ? -12.707 2.520 -15.831 1.00 94.56 115 GLN A N 1
ATOM 824 C CA . GLN A 1 115 ? -12.852 3.965 -15.974 1.00 94.56 115 GLN A CA 1
ATOM 825 C C . GLN A 1 115 ? -11.635 4.723 -15.421 1.00 94.56 115 GLN A C 1
ATOM 827 O O . GLN A 1 115 ? -11.565 5.942 -15.549 1.00 94.56 115 GLN A O 1
ATOM 832 N N . GLY A 1 116 ? -10.660 4.016 -14.842 1.00 93.19 116 GLY A N 1
ATOM 833 C CA . GLY A 1 116 ? -9.457 4.601 -14.256 1.00 93.19 116 GLY A CA 1
ATOM 834 C C . GLY A 1 116 ? -9.595 4.990 -12.782 1.00 93.19 116 GLY A C 1
ATOM 835 O O . GLY A 1 116 ? -8.603 5.465 -12.211 1.00 93.19 116 GLY A O 1
ATOM 836 N N . ARG A 1 117 ? -10.764 4.753 -12.165 1.00 96.00 117 ARG A N 1
ATOM 837 C CA . ARG A 1 117 ? -11.027 5.049 -10.750 1.00 96.00 117 ARG A CA 1
ATOM 838 C C . ARG A 1 117 ? -10.179 4.131 -9.865 1.00 96.00 117 ARG A C 1
ATOM 840 O O . ARG A 1 117 ? -10.087 2.936 -10.173 1.00 96.00 117 ARG A O 1
ATOM 847 N N . PRO A 1 118 ? -9.549 4.632 -8.786 1.00 97.69 118 PRO A N 1
ATOM 848 C CA . PRO A 1 118 ? -8.776 3.787 -7.883 1.00 97.69 118 PRO A CA 1
ATOM 849 C C . PRO A 1 118 ? -9.646 2.702 -7.256 1.00 97.69 118 PRO A C 1
ATOM 851 O O . PRO A 1 118 ? -10.682 2.992 -6.668 1.00 97.69 118 PRO A O 1
ATOM 854 N N . LEU A 1 119 ? -9.210 1.450 -7.361 1.00 97.69 119 LEU A N 1
ATOM 855 C CA . LEU A 1 119 ? -9.913 0.284 -6.844 1.00 97.69 119 LEU A CA 1
ATOM 856 C C . LEU A 1 119 ? -9.049 -0.420 -5.800 1.00 97.69 119 LEU A C 1
ATOM 858 O O . LEU A 1 119 ? -7.915 -0.795 -6.092 1.00 97.69 119 LEU A O 1
ATOM 862 N N . LEU A 1 120 ? -9.599 -0.615 -4.603 1.00 97.50 120 LEU A N 1
ATOM 863 C CA . LEU A 1 120 ? -8.972 -1.350 -3.505 1.00 97.50 120 LEU A CA 1
ATOM 864 C C . LEU A 1 120 ? -9.752 -2.654 -3.305 1.00 97.50 120 LEU A C 1
ATOM 866 O O . LEU A 1 120 ? -10.929 -2.630 -2.938 1.00 97.50 120 LEU A O 1
ATOM 870 N N . ALA A 1 121 ? -9.128 -3.791 -3.594 1.00 94.69 121 ALA A N 1
ATOM 871 C CA . ALA A 1 121 ? -9.774 -5.099 -3.564 1.00 94.69 121 ALA A CA 1
ATOM 872 C C . ALA A 1 121 ? -9.309 -5.934 -2.373 1.00 94.69 121 ALA A C 1
ATOM 874 O O . ALA A 1 121 ? -8.117 -6.011 -2.093 1.00 94.69 121 ALA A O 1
ATOM 875 N N . PHE A 1 122 ? -10.251 -6.626 -1.732 1.00 94.06 122 PHE A N 1
ATOM 876 C CA . PHE A 1 122 ? -10.010 -7.506 -0.589 1.00 94.06 122 PHE A CA 1
ATOM 877 C C . PHE A 1 122 ? -10.608 -8.875 -0.861 1.00 94.06 122 PHE A C 1
ATOM 879 O O . PHE A 1 122 ? -11.785 -8.988 -1.175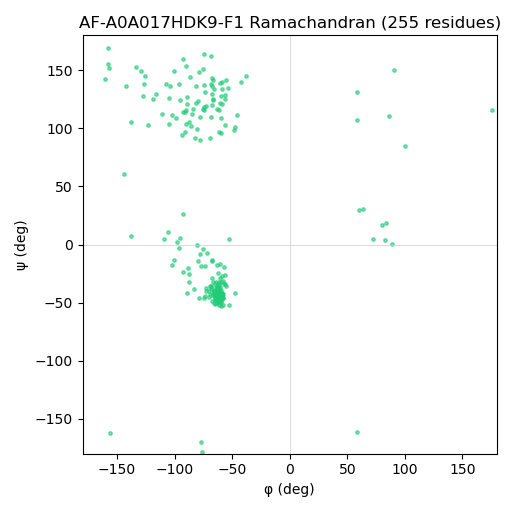 1.00 94.06 122 PHE A O 1
ATOM 886 N N . THR A 1 123 ? -9.836 -9.939 -0.706 1.00 90.50 123 THR A N 1
ATOM 887 C CA . THR A 1 123 ? -10.385 -11.300 -0.821 1.00 90.50 123 THR A CA 1
ATOM 888 C C . THR A 1 123 ? -11.126 -11.704 0.451 1.00 90.50 123 THR A C 1
ATOM 890 O O . THR A 1 123 ? -10.720 -11.350 1.560 1.00 90.50 123 THR A O 1
ATOM 893 N N . VAL A 1 124 ? -12.170 -12.529 0.323 1.00 91.38 124 VAL A N 1
ATOM 894 C CA . VAL A 1 124 ? -12.842 -13.131 1.493 1.00 91.38 124 VAL A CA 1
ATOM 895 C C . VAL A 1 124 ? -11.853 -13.901 2.379 1.00 91.38 124 VAL A C 1
ATOM 897 O O . VAL A 1 124 ? -11.965 -13.865 3.603 1.00 91.38 124 VAL A O 1
ATOM 900 N N . ALA A 1 125 ? -10.859 -14.565 1.780 1.00 86.50 125 ALA A N 1
ATOM 901 C CA . ALA A 1 125 ? -9.819 -15.279 2.516 1.00 86.50 125 ALA A CA 1
ATOM 902 C C . ALA A 1 125 ? -9.016 -14.348 3.440 1.00 86.50 125 ALA A C 1
ATOM 904 O O . ALA A 1 125 ? -8.857 -14.670 4.614 1.00 86.50 125 ALA A O 1
ATOM 905 N N . LEU A 1 126 ? -8.598 -13.170 2.962 1.00 89.69 126 LEU A N 1
ATOM 906 C CA . LEU A 1 126 ? -7.915 -12.179 3.797 1.00 89.69 126 LEU A CA 1
ATOM 907 C C . LEU A 1 126 ? -8.819 -11.670 4.923 1.00 89.69 126 LEU A C 1
ATOM 909 O O . LEU A 1 126 ? -8.386 -11.586 6.070 1.00 89.69 126 LEU A O 1
ATOM 913 N N . LEU A 1 127 ? -10.083 -11.360 4.620 1.00 90.69 127 LEU A N 1
ATOM 914 C CA . LEU A 1 127 ? -11.026 -10.870 5.630 1.00 90.69 127 LEU A CA 1
ATOM 915 C C . LEU A 1 127 ? -11.244 -11.882 6.766 1.00 90.69 127 LEU A C 1
ATOM 917 O O . LEU A 1 127 ? -11.476 -11.477 7.902 1.00 90.69 127 LEU A O 1
ATOM 921 N N . ASN A 1 128 ? -11.106 -13.181 6.486 1.00 89.25 128 ASN A N 1
ATOM 922 C CA . ASN A 1 128 ? -11.156 -14.238 7.499 1.00 89.25 128 ASN A CA 1
ATOM 923 C C . ASN A 1 128 ? -9.863 -14.359 8.329 1.00 89.25 128 ASN A C 1
ATOM 925 O O . ASN A 1 128 ? -9.885 -14.952 9.407 1.00 89.25 128 ASN A O 1
ATOM 929 N N . GLU A 1 129 ? -8.737 -13.821 7.854 1.00 88.31 129 GLU A N 1
ATOM 930 C CA . GLU A 1 129 ? -7.460 -13.813 8.580 1.00 88.31 129 GLU A CA 1
ATOM 931 C C . GLU A 1 129 ? -7.290 -12.596 9.493 1.00 88.31 129 GLU A C 1
ATOM 933 O O . GLU A 1 129 ? -6.459 -12.620 10.410 1.00 88.31 129 GLU A O 1
ATOM 938 N N . VAL A 1 130 ? -8.042 -11.523 9.253 1.00 90.94 130 VAL A N 1
ATOM 939 C CA . VAL A 1 130 ? -8.023 -10.318 10.083 1.00 90.94 130 VAL A CA 1
ATOM 940 C C . VAL A 1 130 ? -8.737 -10.577 11.413 1.00 90.94 130 VAL A C 1
ATOM 942 O O . VAL A 1 130 ? -9.844 -11.106 11.464 1.00 90.94 130 VAL A O 1
ATOM 945 N N . ARG A 1 131 ? -8.097 -10.206 12.525 1.00 92.88 131 ARG A N 1
ATOM 946 C CA . ARG A 1 131 ? -8.542 -10.532 13.890 1.00 92.88 131 ARG A CA 1
ATOM 947 C C . ARG A 1 131 ? -9.218 -9.375 14.608 1.00 92.88 131 ARG A C 1
ATOM 949 O O . ARG A 1 131 ? -9.846 -9.590 15.642 1.00 92.88 131 ARG A O 1
ATOM 956 N N . ASN A 1 132 ? -9.039 -8.146 14.134 1.00 95.00 132 ASN A N 1
ATOM 957 C CA . ASN A 1 132 ? -9.613 -6.955 14.752 1.00 95.00 132 ASN A CA 1
ATOM 958 C C . ASN A 1 132 ? -9.711 -5.789 13.755 1.00 95.00 132 ASN A C 1
ATOM 960 O O . ASN A 1 132 ? -9.156 -5.842 12.660 1.00 95.00 132 ASN A O 1
ATOM 964 N N . ALA A 1 133 ? -10.428 -4.737 14.153 1.00 97.44 133 ALA A N 1
ATOM 965 C CA . ALA A 1 133 ? -10.663 -3.574 13.305 1.00 97.44 133 ALA A CA 1
ATOM 966 C C . ALA A 1 133 ? -9.385 -2.774 13.000 1.00 97.44 133 ALA A C 1
ATOM 968 O O . ALA A 1 133 ? -9.283 -2.243 11.902 1.00 97.44 133 ALA A O 1
ATOM 969 N N . ASP A 1 134 ? -8.406 -2.726 13.915 1.00 98.44 134 ASP A N 1
ATOM 970 C CA . ASP A 1 134 ? -7.135 -2.024 13.683 1.00 98.44 134 ASP A CA 1
ATOM 971 C C . ASP A 1 134 ? -6.319 -2.695 12.571 1.00 98.44 134 ASP A C 1
ATOM 973 O O . ASP A 1 134 ? -5.753 -2.018 11.719 1.00 98.44 134 ASP A O 1
ATOM 977 N N . GLU A 1 135 ? -6.292 -4.031 12.537 1.00 97.31 135 GLU A N 1
ATOM 978 C CA . GLU A 1 135 ? -5.641 -4.792 11.463 1.00 97.31 135 GLU A CA 1
ATOM 979 C C . GLU A 1 135 ? -6.322 -4.547 10.112 1.00 97.31 135 GLU A C 1
ATOM 981 O O . GLU A 1 135 ? -5.635 -4.265 9.133 1.00 97.31 135 GLU A O 1
ATOM 986 N N . LEU A 1 136 ? -7.662 -4.583 10.051 1.00 97.19 136 LEU A N 1
ATOM 987 C CA . LEU A 1 136 ? -8.377 -4.293 8.802 1.00 97.19 136 LEU A CA 1
ATOM 988 C C . LEU A 1 136 ? -8.126 -2.853 8.341 1.00 97.19 136 LEU A C 1
ATOM 990 O O . LEU A 1 136 ? -7.855 -2.613 7.166 1.00 97.19 136 LEU A O 1
ATOM 994 N N . ALA A 1 137 ? -8.210 -1.903 9.272 1.00 98.62 137 ALA A N 1
ATOM 995 C CA . ALA A 1 137 ? -7.992 -0.493 9.000 1.00 98.62 137 ALA A CA 1
ATOM 996 C C . ALA A 1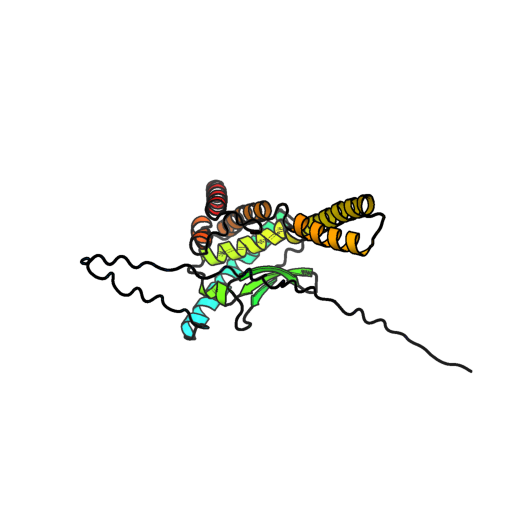 137 ? -6.574 -0.235 8.491 1.00 98.62 137 ALA A C 1
ATOM 998 O O . ALA A 1 137 ? -6.375 0.563 7.578 1.00 98.62 137 ALA A O 1
ATOM 999 N N . PHE A 1 138 ? -5.579 -0.920 9.045 1.00 98.38 138 PHE A N 1
ATOM 1000 C CA . PHE A 1 138 ? -4.207 -0.764 8.600 1.00 98.38 138 PHE A CA 1
ATOM 1001 C C . PHE A 1 138 ? -3.984 -1.335 7.191 1.00 98.38 138 PHE A C 1
ATOM 1003 O O . PHE A 1 138 ? -3.390 -0.642 6.369 1.00 98.38 138 PHE A O 1
ATOM 1010 N N . VAL A 1 139 ? -4.533 -2.514 6.859 1.00 96.81 139 VAL A N 1
ATOM 1011 C CA . VAL A 1 139 ? -4.456 -3.052 5.484 1.00 96.81 139 VAL A CA 1
ATOM 1012 C C . VAL A 1 139 ? -5.174 -2.129 4.493 1.00 96.81 139 VAL A C 1
ATOM 1014 O O . VAL A 1 139 ? -4.612 -1.791 3.457 1.00 96.81 139 VAL A O 1
ATOM 1017 N N . LEU A 1 140 ? -6.372 -1.636 4.820 1.00 98.56 140 LEU A N 1
ATOM 1018 C CA . LEU A 1 140 ? -7.080 -0.689 3.951 1.00 98.56 140 LEU A CA 1
ATOM 1019 C C . LEU A 1 140 ? -6.313 0.623 3.756 1.00 98.56 140 LEU A C 1
ATOM 1021 O O . LEU A 1 140 ? -6.224 1.136 2.641 1.00 98.56 140 LEU A O 1
ATOM 1025 N N . SER A 1 141 ? -5.713 1.138 4.825 1.00 98.75 141 SER A N 1
ATOM 1026 C CA . SER A 1 141 ? -4.868 2.331 4.761 1.00 98.75 141 SER A CA 1
ATOM 1027 C C . SER A 1 141 ? -3.615 2.110 3.913 1.00 98.75 141 SER A C 1
ATOM 1029 O O . SER A 1 141 ? -3.189 3.028 3.217 1.00 98.75 141 SER A O 1
ATOM 1031 N N . HIS A 1 142 ? -3.032 0.911 3.961 1.00 98.19 142 HIS A N 1
ATOM 1032 C CA . HIS A 1 142 ? -1.871 0.523 3.164 1.00 98.19 142 HIS A CA 1
ATOM 1033 C C . HIS A 1 142 ? -2.204 0.502 1.663 1.00 98.19 142 HIS A C 1
ATOM 1035 O O . HIS A 1 142 ? -1.515 1.146 0.873 1.00 98.19 142 HIS A O 1
ATOM 1041 N N . GLU A 1 143 ? -3.322 -0.116 1.267 1.00 97.81 143 GLU A N 1
ATOM 1042 C CA . GLU A 1 143 ? -3.760 -0.111 -0.138 1.00 97.81 143 GLU A CA 1
ATOM 1043 C C . GLU A 1 143 ? -4.088 1.303 -0.645 1.00 97.81 143 GLU A C 1
ATOM 1045 O O . GLU A 1 143 ? -3.705 1.687 -1.753 1.00 97.81 143 GLU A O 1
ATOM 1050 N N . ALA A 1 144 ? -4.740 2.127 0.183 1.00 98.69 144 ALA A N 1
ATOM 1051 C CA . ALA A 1 144 ? -4.975 3.531 -0.148 1.00 98.69 144 ALA A CA 1
ATOM 1052 C C . ALA A 1 144 ? -3.652 4.302 -0.311 1.00 98.69 144 ALA A C 1
ATOM 1054 O O . ALA A 1 144 ? -3.503 5.104 -1.235 1.00 98.69 144 ALA A O 1
ATOM 1055 N N . ALA A 1 145 ? -2.663 4.033 0.547 1.00 98.69 145 ALA A N 1
ATOM 1056 C CA . ALA A 1 145 ? -1.351 4.659 0.480 1.00 98.69 145 ALA A CA 1
ATOM 1057 C C . ALA A 1 145 ? -0.593 4.318 -0.813 1.00 98.69 145 ALA A C 1
ATOM 1059 O O . ALA A 1 145 ? 0.046 5.209 -1.374 1.00 98.69 145 ALA A O 1
ATOM 1060 N N . HIS A 1 146 ? -0.713 3.093 -1.340 1.00 97.94 146 HIS A N 1
ATOM 1061 C CA . HIS A 1 146 ? -0.142 2.745 -2.648 1.00 97.94 146 HIS A CA 1
ATOM 1062 C C . HIS A 1 146 ? -0.661 3.635 -3.776 1.00 97.94 146 HIS A C 1
ATOM 1064 O O . HIS A 1 146 ? 0.116 4.079 -4.629 1.00 97.94 146 HIS A O 1
ATOM 1070 N N . HIS A 1 147 ? -1.964 3.920 -3.772 1.00 98.12 147 HIS A N 1
ATOM 1071 C CA . HIS A 1 147 ? -2.562 4.819 -4.752 1.00 98.12 147 HIS A CA 1
ATOM 1072 C C . HIS A 1 147 ? -2.087 6.261 -4.557 1.00 98.12 147 HIS A C 1
ATOM 1074 O O . HIS A 1 147 ? -1.613 6.880 -5.507 1.00 98.12 147 HIS A O 1
ATOM 1080 N N . ILE A 1 148 ? -2.139 6.774 -3.324 1.00 98.50 148 ILE A N 1
ATOM 1081 C CA . ILE A 1 148 ? -1.765 8.163 -3.006 1.00 98.50 148 ILE A CA 1
ATOM 1082 C C . ILE A 1 148 ? -0.294 8.440 -3.347 1.00 98.50 148 ILE A C 1
ATOM 1084 O O . ILE A 1 148 ? 0.031 9.509 -3.862 1.00 98.50 148 ILE A O 1
ATOM 1088 N N . ALA A 1 149 ? 0.594 7.472 -3.115 1.00 98.06 149 ALA A N 1
ATOM 1089 C CA . ALA A 1 149 ? 2.014 7.562 -3.452 1.00 98.06 149 ALA A CA 1
ATOM 1090 C C . ALA A 1 149 ? 2.323 7.275 -4.940 1.00 98.06 149 ALA A C 1
ATOM 1092 O O . ALA A 1 149 ? 3.485 7.324 -5.367 1.00 98.06 149 ALA A O 1
ATOM 1093 N N . GLY A 1 150 ? 1.302 6.967 -5.749 1.00 96.94 150 GLY A N 1
ATOM 1094 C CA . GLY A 1 150 ? 1.423 6.708 -7.184 1.00 96.94 150 GLY A CA 1
ATOM 1095 C C . GLY A 1 150 ? 2.261 5.472 -7.515 1.00 96.94 150 GLY A C 1
ATOM 1096 O O . GLY A 1 150 ? 2.942 5.452 -8.545 1.00 96.94 150 GLY A O 1
ATOM 1097 N N . HIS A 1 151 ? 2.271 4.455 -6.646 1.00 95.88 151 HIS A N 1
ATOM 1098 C CA . HIS A 1 151 ? 3.171 3.306 -6.778 1.00 95.88 151 HIS A CA 1
ATOM 1099 C C . HIS A 1 151 ? 2.939 2.510 -8.063 1.00 95.88 151 HIS A C 1
ATOM 1101 O O . HIS A 1 151 ? 3.917 2.137 -8.707 1.00 95.88 151 HIS A O 1
ATOM 1107 N N . LEU A 1 152 ? 1.690 2.344 -8.508 1.00 92.62 152 LEU A N 1
ATOM 1108 C CA . LEU A 1 152 ? 1.382 1.655 -9.767 1.00 92.62 152 LEU A CA 1
ATOM 1109 C C . LEU A 1 152 ? 2.017 2.354 -10.983 1.00 92.62 152 LEU A C 1
ATOM 1111 O O . LEU A 1 152 ? 2.684 1.717 -11.801 1.00 92.62 152 LEU A O 1
ATOM 1115 N N . ASP A 1 153 ? 1.886 3.679 -11.070 1.00 94.94 153 ASP A N 1
ATOM 1116 C CA . ASP A 1 153 ? 2.418 4.460 -12.193 1.00 94.94 153 ASP A CA 1
ATOM 1117 C C . ASP A 1 153 ? 3.953 4.551 -12.128 1.00 94.94 153 ASP A C 1
ATOM 1119 O O . ASP A 1 153 ? 4.645 4.460 -13.148 1.00 94.94 153 ASP A O 1
ATOM 1123 N N . ARG A 1 154 ? 4.518 4.675 -10.917 1.00 95.50 154 ARG A N 1
ATOM 1124 C CA . ARG A 1 154 ? 5.972 4.623 -10.677 1.00 95.50 154 ARG A CA 1
ATOM 1125 C C . ARG A 1 154 ? 6.547 3.265 -11.072 1.00 95.50 154 ARG A C 1
ATOM 1127 O O . ARG A 1 154 ? 7.567 3.224 -11.757 1.00 95.50 154 ARG A O 1
ATOM 1134 N N . GLN A 1 155 ? 5.880 2.175 -10.709 1.00 93.31 155 GLN A N 1
ATOM 1135 C CA . GLN A 1 155 ? 6.284 0.820 -11.060 1.00 93.31 155 GLN A CA 1
ATOM 1136 C C . GLN A 1 155 ? 6.235 0.593 -12.575 1.00 93.31 155 GLN A C 1
ATOM 1138 O O . GLN A 1 155 ? 7.211 0.108 -13.150 1.00 93.31 155 GLN A O 1
ATOM 1143 N N . SER A 1 156 ? 5.150 1.008 -13.240 1.00 94.06 156 SER A N 1
ATOM 1144 C CA . SER A 1 156 ? 5.022 0.921 -14.701 1.00 94.06 156 SER A CA 1
ATOM 1145 C C . SER A 1 156 ? 6.116 1.718 -15.416 1.00 94.06 156 SER A C 1
ATOM 1147 O O . SER A 1 156 ? 6.707 1.248 -16.391 1.00 94.06 156 SER A O 1
ATOM 1149 N N . ARG A 1 157 ? 6.441 2.916 -14.918 1.00 96.56 157 ARG A N 1
ATOM 1150 C CA . ARG A 1 157 ? 7.532 3.729 -15.465 1.00 96.56 157 ARG A CA 1
ATOM 1151 C C . ARG A 1 157 ? 8.891 3.059 -15.270 1.00 96.56 157 ARG A C 1
ATOM 1153 O O . ARG A 1 157 ? 9.678 3.023 -16.212 1.00 96.56 157 ARG A O 1
ATOM 1160 N N . ASN A 1 158 ? 9.163 2.502 -14.091 1.00 94.94 158 ASN A N 1
ATOM 1161 C CA . ASN A 1 158 ? 10.417 1.794 -13.837 1.00 94.94 158 ASN A CA 1
ATOM 1162 C C . ASN A 1 158 ? 10.555 0.567 -14.752 1.00 94.94 158 ASN A C 1
ATOM 1164 O O . ASN A 1 158 ? 11.635 0.329 -15.292 1.00 94.94 158 ASN A O 1
ATOM 1168 N N . ALA A 1 159 ? 9.461 -0.159 -14.997 1.00 94.06 159 ALA A N 1
ATOM 1169 C CA . ALA A 1 159 ? 9.420 -1.251 -15.965 1.00 94.06 159 ALA A CA 1
ATOM 1170 C C . ALA A 1 159 ? 9.753 -0.765 -17.387 1.00 94.06 159 ALA A C 1
ATOM 1172 O O . ALA A 1 159 ? 10.616 -1.334 -18.052 1.00 94.06 159 ALA A O 1
ATOM 1173 N N . ALA A 1 160 ? 9.135 0.326 -17.847 1.00 96.44 160 ALA A N 1
ATOM 1174 C CA . ALA A 1 160 ? 9.402 0.889 -19.173 1.00 96.44 160 ALA A CA 1
ATOM 1175 C C . ALA A 1 160 ? 10.864 1.351 -19.339 1.00 96.44 160 ALA A C 1
ATOM 1177 O O . ALA A 1 160 ? 11.489 1.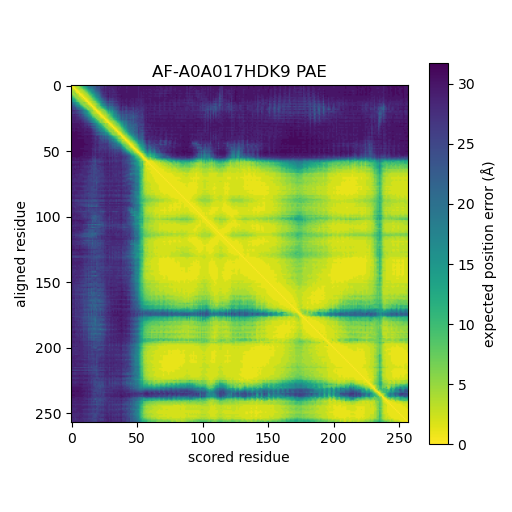100 -20.375 1.00 96.44 160 ALA A O 1
ATOM 1178 N N . ILE A 1 161 ? 11.435 1.979 -18.304 1.00 95.50 161 ILE A N 1
ATOM 1179 C CA . ILE A 1 161 ? 12.851 2.374 -18.276 1.00 95.50 161 ILE A CA 1
ATOM 1180 C C . ILE A 1 161 ? 13.743 1.134 -18.361 1.00 95.50 161 ILE A C 1
ATOM 1182 O O . ILE A 1 161 ? 14.628 1.074 -19.214 1.00 95.50 161 ILE A O 1
ATOM 1186 N N . GLY A 1 162 ? 13.486 0.123 -17.528 1.00 94.50 162 GLY A N 1
ATOM 1187 C CA . GLY A 1 162 ? 14.253 -1.119 -17.533 1.00 94.50 162 GLY A CA 1
ATOM 1188 C C . GLY A 1 162 ? 14.205 -1.826 -18.889 1.00 94.50 162 GLY A C 1
ATOM 1189 O O . GLY A 1 162 ? 15.246 -2.230 -19.409 1.00 94.50 162 GLY A O 1
ATOM 1190 N N . ALA A 1 163 ? 13.024 -1.901 -19.509 1.00 95.69 163 ALA A N 1
ATOM 1191 C CA . ALA A 1 163 ? 12.853 -2.458 -20.848 1.00 95.69 163 ALA A CA 1
ATOM 1192 C C . ALA A 1 163 ? 13.695 -1.710 -21.889 1.00 95.69 163 ALA A C 1
ATOM 1194 O O . ALA A 1 163 ? 14.391 -2.332 -22.692 1.00 95.69 163 ALA A O 1
ATOM 1195 N N . THR A 1 164 ? 13.666 -0.377 -21.848 1.00 95.81 164 THR A N 1
ATOM 1196 C CA . THR A 1 164 ? 14.411 0.484 -22.777 1.00 95.81 164 THR A CA 1
ATOM 1197 C C . THR A 1 164 ? 15.916 0.272 -22.645 1.00 95.81 164 THR A C 1
ATOM 1199 O O . THR A 1 164 ? 16.586 0.019 -23.646 1.00 95.81 164 THR A O 1
ATOM 1202 N N . VAL A 1 165 ? 16.442 0.303 -21.416 1.00 93.69 165 VAL A N 1
ATOM 1203 C CA . VAL A 1 165 ? 17.877 0.124 -21.141 1.00 93.69 165 VAL A CA 1
ATOM 1204 C C . VAL A 1 165 ? 18.360 -1.241 -21.636 1.00 93.69 165 VAL A C 1
ATOM 1206 O O . VAL A 1 165 ? 19.340 -1.323 -22.375 1.00 93.69 165 VAL A O 1
ATOM 1209 N N . PHE A 1 166 ? 17.653 -2.320 -21.294 1.00 93.38 166 PHE A N 1
ATOM 1210 C CA . PHE A 1 166 ? 18.055 -3.665 -21.714 1.00 93.38 166 PHE A CA 1
ATOM 1211 C C . PHE A 1 166 ? 17.909 -3.879 -23.225 1.00 93.38 166 PHE A C 1
ATOM 1213 O O . PHE A 1 166 ? 18.758 -4.527 -23.836 1.00 93.38 166 PHE A O 1
ATOM 1220 N N . GLY A 1 167 ? 16.873 -3.311 -23.848 1.00 92.88 167 GLY A N 1
ATOM 1221 C CA . GLY A 1 167 ? 16.699 -3.362 -25.299 1.00 92.88 167 GLY A CA 1
ATOM 1222 C C . GLY A 1 167 ? 17.832 -2.661 -26.055 1.00 92.88 167 GLY A C 1
ATOM 1223 O O . GLY A 1 167 ? 18.338 -3.196 -27.044 1.00 92.88 167 GLY A O 1
ATOM 1224 N N . GLN A 1 168 ? 18.283 -1.501 -25.567 1.00 92.31 168 GLN A N 1
ATOM 1225 C CA . GLN A 1 168 ? 19.416 -0.768 -26.144 1.00 92.31 168 GLN A CA 1
ATOM 1226 C C . GLN A 1 168 ? 20.725 -1.559 -26.024 1.00 92.31 168 GLN A C 1
ATOM 1228 O O . GLN A 1 168 ? 21.452 -1.691 -27.009 1.00 92.31 168 GLN A O 1
ATOM 1233 N N . LEU A 1 169 ? 20.988 -2.154 -24.856 1.00 90.56 169 LEU A N 1
ATOM 1234 C CA . LEU A 1 169 ? 22.158 -3.014 -24.644 1.00 90.56 169 LEU A CA 1
ATOM 1235 C C . LEU A 1 169 ? 22.153 -4.221 -25.592 1.00 90.56 169 LEU A C 1
ATOM 1237 O O . LEU A 1 169 ? 23.153 -4.500 -26.252 1.00 90.56 169 LEU A O 1
ATOM 1241 N N . ALA A 1 170 ? 21.016 -4.908 -25.715 1.00 90.38 170 ALA A N 1
ATOM 1242 C CA . ALA A 1 170 ? 20.875 -6.051 -26.612 1.00 90.38 170 ALA A CA 1
ATOM 1243 C C . ALA A 1 170 ? 21.023 -5.672 -28.092 1.00 90.38 170 ALA A C 1
ATOM 1245 O O . ALA A 1 170 ? 21.584 -6.443 -28.867 1.00 90.38 170 ALA A O 1
ATOM 1246 N N . THR A 1 171 ? 20.570 -4.478 -28.483 1.00 90.12 171 THR A N 1
ATOM 1247 C CA . THR A 1 171 ? 20.743 -3.965 -29.850 1.00 90.12 171 THR A CA 1
ATOM 1248 C C . THR A 1 171 ? 22.226 -3.779 -30.175 1.00 90.12 171 THR A C 1
ATOM 1250 O O . THR A 1 171 ? 22.671 -4.222 -31.233 1.00 90.12 171 THR A O 1
ATOM 1253 N N . GLY A 1 172 ? 22.998 -3.192 -29.251 1.00 86.88 172 GLY A N 1
ATOM 1254 C CA . GLY A 1 172 ? 24.438 -2.980 -29.423 1.00 86.88 172 GLY A CA 1
ATOM 1255 C C . GLY A 1 172 ? 25.264 -4.270 -29.426 1.00 86.88 172 GLY A C 1
ATOM 1256 O O . GLY A 1 172 ? 26.230 -4.369 -30.175 1.00 86.88 172 GLY A O 1
ATOM 1257 N N . LEU A 1 173 ? 24.877 -5.270 -28.625 1.00 85.50 173 LEU A N 1
ATOM 1258 C CA . LEU A 1 173 ? 25.612 -6.539 -28.494 1.00 85.50 173 LEU A CA 1
ATOM 1259 C C . LEU A 1 173 ? 25.205 -7.604 -29.523 1.00 85.50 173 LEU A C 1
ATOM 1261 O O . LEU A 1 173 ? 26.022 -8.432 -29.913 1.00 85.50 173 LEU A O 1
ATOM 1265 N N . GLY A 1 174 ? 23.939 -7.614 -29.941 1.00 76.19 174 GLY A N 1
ATOM 1266 C CA . GLY A 1 174 ? 23.348 -8.664 -30.775 1.00 76.19 174 GLY A CA 1
ATOM 1267 C C . GLY A 1 174 ? 23.120 -8.287 -32.234 1.00 76.19 174 GLY A C 1
ATOM 1268 O O . GLY A 1 174 ? 22.390 -8.997 -32.925 1.00 76.19 174 GLY A O 1
ATOM 1269 N N . GLY A 1 175 ? 23.662 -7.153 -32.688 1.00 73.25 175 GLY A N 1
ATOM 1270 C CA . GLY A 1 175 ? 23.584 -6.720 -34.088 1.00 73.25 175 GLY A CA 1
ATOM 1271 C C . GLY A 1 175 ? 22.157 -6.509 -34.607 1.00 73.25 175 GLY A C 1
ATOM 1272 O O . GLY A 1 175 ? 21.900 -6.731 -35.785 1.00 73.25 175 GLY A O 1
ATOM 1273 N N . GLY A 1 176 ? 21.216 -6.131 -33.737 1.00 71.31 176 GLY A N 1
ATOM 1274 C CA . GLY A 1 176 ? 19.820 -5.898 -34.126 1.00 71.31 176 GLY A CA 1
ATOM 1275 C C . GLY A 1 176 ? 18.949 -7.154 -34.266 1.00 71.31 176 GLY A C 1
ATOM 1276 O O . GLY A 1 176 ? 17.873 -7.069 -34.852 1.00 71.31 176 GLY A O 1
ATOM 1277 N N . ASN A 1 177 ? 19.352 -8.313 -33.721 1.00 91.31 177 ASN A N 1
ATOM 1278 C CA . ASN A 1 177 ? 18.455 -9.472 -33.642 1.00 91.31 177 ASN A CA 1
ATOM 1279 C C . ASN A 1 177 ? 17.199 -9.133 -32.817 1.00 91.31 177 ASN A C 1
ATOM 1281 O O . ASN A 1 177 ? 17.254 -9.016 -31.590 1.00 91.31 177 ASN A O 1
ATOM 1285 N N . GLU A 1 178 ? 16.050 -9.017 -33.482 1.00 89.69 178 GLU A N 1
ATOM 1286 C CA . GLU A 1 178 ? 14.813 -8.577 -32.832 1.00 89.69 178 GLU A CA 1
ATOM 1287 C C . GLU A 1 178 ? 14.335 -9.513 -31.714 1.00 89.69 178 GLU A C 1
ATOM 1289 O O . GLU A 1 178 ? 13.759 -9.060 -30.725 1.00 89.69 178 GLU A O 1
ATOM 1294 N N . GLY A 1 179 ? 14.558 -10.824 -31.851 1.00 91.25 179 GLY A N 1
ATOM 1295 C CA . GLY A 1 179 ? 14.177 -11.804 -30.832 1.00 91.25 179 GLY A CA 1
ATOM 1296 C C . GLY A 1 179 ? 14.961 -11.612 -29.534 1.00 91.25 179 GLY A C 1
ATOM 1297 O O . GLY A 1 179 ? 14.382 -11.632 -28.443 1.00 91.25 179 GLY A O 1
ATOM 1298 N N . LEU A 1 180 ? 16.264 -11.351 -29.653 1.00 91.06 180 LEU A N 1
ATOM 1299 C CA . LEU A 1 180 ? 17.129 -11.038 -28.522 1.00 91.06 180 LEU A CA 1
ATOM 1300 C C . LEU A 1 180 ? 16.743 -9.702 -27.877 1.00 91.06 180 LEU A C 1
ATOM 1302 O O . LEU A 1 180 ? 16.637 -9.630 -26.654 1.00 91.06 180 LEU A O 1
ATOM 1306 N N . VAL A 1 181 ? 16.471 -8.670 -28.682 1.00 93.00 181 VAL A N 1
ATOM 1307 C CA . VAL A 1 181 ? 16.044 -7.354 -28.180 1.00 93.00 181 VAL A CA 1
ATOM 1308 C C . VAL A 1 181 ? 14.733 -7.460 -27.401 1.00 93.00 181 VAL A C 1
ATOM 1310 O O . VAL A 1 181 ? 14.660 -6.957 -26.282 1.00 93.00 181 VAL A O 1
ATOM 1313 N N . ARG A 1 182 ? 13.724 -8.172 -27.923 1.00 93.81 182 ARG A N 1
ATOM 1314 C CA . ARG A 1 182 ? 12.447 -8.384 -27.214 1.00 93.81 182 ARG A CA 1
ATOM 1315 C C . ARG A 1 182 ? 12.629 -9.135 -25.898 1.00 93.81 182 ARG A C 1
ATOM 1317 O O . ARG A 1 182 ? 12.045 -8.754 -24.887 1.00 93.81 182 ARG A O 1
ATOM 1324 N N . THR A 1 183 ? 13.458 -10.178 -25.894 1.00 94.62 183 THR A N 1
ATOM 1325 C CA . THR A 1 183 ? 13.761 -10.941 -24.672 1.00 94.62 183 THR A CA 1
ATOM 1326 C C . THR A 1 183 ? 14.435 -10.047 -23.631 1.00 94.62 183 THR A C 1
ATOM 1328 O O . THR A 1 183 ? 14.037 -10.028 -22.467 1.00 94.62 183 THR A O 1
ATOM 1331 N N . ALA A 1 184 ? 15.412 -9.243 -24.053 1.00 93.00 184 ALA A N 1
ATOM 1332 C CA . ALA A 1 184 ? 16.090 -8.299 -23.178 1.00 93.00 184 ALA A CA 1
ATOM 1333 C C . ALA A 1 184 ? 15.128 -7.235 -22.630 1.00 93.00 184 ALA A C 1
ATOM 1335 O O . ALA A 1 184 ? 15.151 -6.964 -21.434 1.00 93.00 184 ALA A O 1
ATOM 1336 N N . GLN A 1 185 ? 14.232 -6.690 -23.457 1.00 95.69 185 GLN A N 1
ATOM 1337 C CA . GLN A 1 185 ? 13.197 -5.751 -23.015 1.00 95.69 185 GLN A CA 1
ATOM 1338 C C . GLN A 1 185 ? 12.284 -6.357 -21.942 1.00 95.69 185 GLN A C 1
ATOM 1340 O O . GLN A 1 185 ? 11.996 -5.694 -20.951 1.00 95.69 185 GLN A O 1
ATOM 1345 N N . GLN A 1 186 ? 11.856 -7.614 -22.094 1.00 94.75 186 GLN A N 1
ATOM 1346 C CA . GLN A 1 186 ? 11.023 -8.295 -21.095 1.00 94.75 186 GLN A CA 1
ATOM 1347 C C . GLN A 1 186 ? 11.761 -8.489 -19.765 1.00 94.75 186 GLN A C 1
ATOM 1349 O O . GLN A 1 186 ? 11.201 -8.221 -18.701 1.00 94.75 186 GLN A O 1
ATOM 1354 N N . ILE A 1 187 ? 13.032 -8.901 -19.817 1.00 93.25 187 ILE A N 1
ATOM 1355 C CA . ILE A 1 187 ? 13.884 -9.021 -18.626 1.00 93.25 187 ILE A CA 1
ATOM 1356 C C . ILE A 1 187 ? 14.055 -7.653 -17.965 1.00 93.25 187 ILE A C 1
ATOM 1358 O O . ILE A 1 187 ? 13.836 -7.515 -16.762 1.00 93.25 187 ILE A O 1
ATOM 1362 N N . GLY A 1 188 ? 14.387 -6.634 -18.756 1.00 92.56 188 GLY A N 1
ATOM 1363 C CA . GLY A 1 188 ? 14.549 -5.265 -18.291 1.00 92.56 188 GLY A CA 1
ATOM 1364 C C . GLY A 1 188 ? 13.282 -4.719 -17.643 1.00 92.56 188 GLY A C 1
ATOM 1365 O O . GLY A 1 188 ? 13.362 -4.119 -16.575 1.00 92.56 188 GLY A O 1
ATOM 1366 N N . ALA A 1 189 ? 12.110 -4.986 -18.224 1.00 93.88 189 ALA A N 1
ATOM 1367 C CA . ALA A 1 189 ? 10.825 -4.623 -17.638 1.00 93.88 189 ALA A CA 1
ATOM 1368 C C . ALA A 1 189 ? 10.614 -5.284 -16.275 1.00 93.88 189 ALA A C 1
ATOM 1370 O O . ALA A 1 189 ? 10.253 -4.606 -15.315 1.00 93.88 189 ALA A O 1
ATOM 1371 N N . GLY A 1 190 ? 10.882 -6.588 -16.173 1.00 89.44 190 GLY A N 1
ATOM 1372 C CA . GLY A 1 190 ? 10.759 -7.332 -14.921 1.00 89.44 190 GLY A CA 1
ATOM 1373 C C . GLY A 1 190 ? 11.714 -6.835 -13.833 1.00 89.44 190 GLY A C 1
ATOM 1374 O O . GLY A 1 190 ? 11.311 -6.713 -12.678 1.00 89.44 190 GLY A O 1
ATOM 1375 N N . VAL A 1 191 ? 12.958 -6.507 -14.194 1.00 89.25 191 VAL A N 1
ATOM 1376 C CA . VAL A 1 191 ? 13.936 -5.905 -13.273 1.00 89.25 191 VAL A CA 1
ATOM 1377 C C . VAL A 1 191 ? 13.470 -4.518 -12.843 1.00 89.25 191 VAL A C 1
ATOM 1379 O O . VAL A 1 191 ? 13.363 -4.256 -11.650 1.00 89.25 191 VAL A O 1
ATOM 1382 N N . GLY A 1 192 ? 13.119 -3.656 -13.797 1.00 90.38 192 GLY A N 1
ATOM 1383 C CA . GLY A 1 192 ? 12.661 -2.297 -13.532 1.00 90.38 192 GLY A CA 1
ATOM 1384 C C . GLY A 1 192 ? 11.416 -2.248 -12.646 1.00 90.38 192 GLY A C 1
ATOM 1385 O O . GLY A 1 192 ? 11.384 -1.495 -11.682 1.00 90.38 192 GLY A O 1
ATOM 1386 N N . ALA A 1 193 ? 10.421 -3.099 -12.902 1.00 88.31 193 ALA A N 1
ATOM 1387 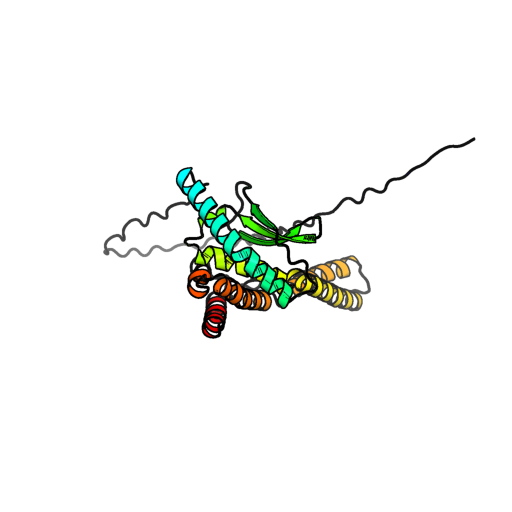C CA . ALA A 1 193 ? 9.207 -3.188 -12.087 1.00 88.31 193 ALA A CA 1
ATOM 1388 C C . ALA A 1 193 ? 9.472 -3.618 -10.634 1.00 88.31 193 ALA A C 1
ATOM 1390 O O . ALA A 1 193 ? 8.651 -3.358 -9.756 1.00 88.31 193 ALA A O 1
ATOM 1391 N N . ARG A 1 194 ? 10.578 -4.325 -10.380 1.00 86.75 194 ARG A N 1
ATOM 1392 C CA . ARG A 1 194 ? 10.978 -4.775 -9.040 1.00 86.75 194 ARG A CA 1
ATOM 1393 C C . ARG A 1 194 ? 11.905 -3.785 -8.350 1.00 86.75 194 ARG A C 1
ATOM 1395 O O . ARG A 1 194 ? 11.944 -3.762 -7.119 1.00 86.75 194 ARG A O 1
ATOM 1402 N N . SER A 1 195 ? 12.614 -2.958 -9.116 1.00 83.88 195 SER A N 1
ATOM 1403 C CA . SER A 1 195 ? 13.379 -1.838 -8.581 1.00 83.88 195 SER A CA 1
ATOM 1404 C C . SER A 1 195 ? 12.461 -0.924 -7.775 1.00 83.88 195 SER A C 1
ATOM 1406 O O . SER A 1 195 ? 11.422 -0.484 -8.268 1.00 83.88 195 SER A O 1
ATOM 1408 N N . TYR A 1 196 ? 12.877 -0.622 -6.547 1.00 86.25 196 TYR A N 1
ATOM 1409 C CA . TYR A 1 196 ? 12.159 0.213 -5.581 1.00 86.25 196 TYR A CA 1
ATOM 1410 C C . TYR A 1 196 ? 10.903 -0.401 -4.939 1.00 86.25 196 TYR A C 1
ATOM 1412 O O . TYR A 1 196 ? 10.206 0.287 -4.198 1.00 86.25 196 TYR A O 1
ATOM 1420 N N . SER A 1 197 ? 10.587 -1.675 -5.209 1.00 86.88 197 SER A N 1
ATOM 1421 C CA . SER A 1 197 ? 9.378 -2.312 -4.658 1.00 86.88 197 SER A CA 1
ATOM 1422 C C . SER A 1 197 ? 9.363 -2.310 -3.126 1.00 86.88 197 SER A C 1
ATOM 1424 O O . SER A 1 197 ? 8.375 -1.895 -2.532 1.00 86.88 197 SER A O 1
ATOM 1426 N N . LYS A 1 198 ? 10.483 -2.653 -2.479 1.00 90.19 198 LYS A N 1
ATOM 1427 C CA . LYS A 1 198 ? 10.598 -2.636 -1.013 1.00 90.19 198 LYS A CA 1
ATOM 1428 C C . LYS A 1 198 ? 10.427 -1.229 -0.435 1.00 90.19 198 LYS A C 1
ATOM 1430 O O . LYS A 1 198 ? 9.810 -1.059 0.608 1.00 90.19 198 LYS A O 1
ATOM 1435 N N . GLU A 1 199 ? 10.967 -0.219 -1.103 1.00 92.56 199 GLU A N 1
ATOM 1436 C CA . GLU A 1 199 ? 10.853 1.184 -0.718 1.00 92.56 199 GLU A CA 1
ATOM 1437 C C . GLU A 1 199 ? 9.403 1.669 -0.819 1.00 92.56 199 GLU A C 1
ATOM 1439 O O . GLU A 1 199 ? 8.941 2.367 0.081 1.00 92.56 199 GLU A O 1
ATOM 1444 N N . PHE A 1 200 ? 8.675 1.254 -1.860 1.00 94.75 200 PHE A N 1
ATOM 1445 C CA . PHE A 1 200 ? 7.252 1.562 -2.022 1.00 94.75 200 PHE A CA 1
ATOM 1446 C C . PHE A 1 200 ? 6.411 0.939 -0.903 1.00 94.75 200 PHE A C 1
ATOM 1448 O O . P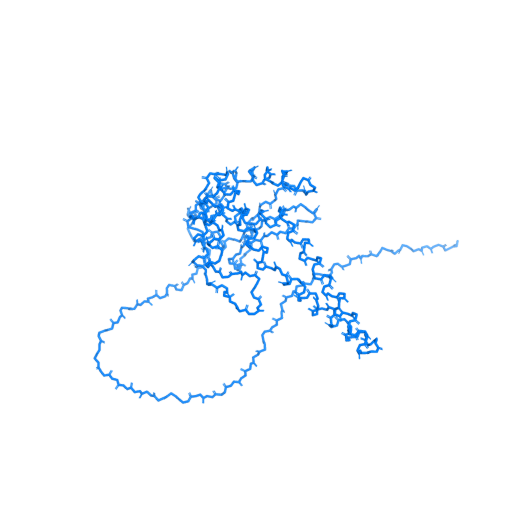HE A 1 200 ? 5.516 1.588 -0.374 1.00 94.75 200 PHE A O 1
ATOM 1455 N N . GLU A 1 201 ? 6.722 -0.282 -0.475 1.00 93.88 201 GLU A N 1
ATOM 1456 C CA . GLU A 1 201 ? 6.038 -0.917 0.658 1.00 93.88 201 GLU A CA 1
ATOM 1457 C C . GLU A 1 201 ? 6.256 -0.154 1.970 1.00 93.88 201 GLU A C 1
ATOM 1459 O O . GLU A 1 201 ? 5.310 0.065 2.721 1.00 93.88 201 GLU A O 1
ATOM 1464 N N . LEU A 1 202 ? 7.483 0.307 2.241 1.00 96.31 202 LEU A N 1
ATOM 1465 C CA . LEU A 1 202 ? 7.778 1.094 3.448 1.00 96.31 202 LEU A CA 1
ATOM 1466 C C . LEU A 1 202 ? 7.147 2.492 3.399 1.00 96.31 202 LEU A C 1
ATOM 1468 O O . LEU A 1 202 ? 6.711 3.009 4.428 1.00 96.31 202 LEU A O 1
ATOM 1472 N N . GLU A 1 203 ? 7.088 3.102 2.214 1.00 97.75 203 GLU A N 1
ATOM 1473 C CA . GLU A 1 203 ? 6.369 4.356 1.968 1.00 97.75 203 GLU A CA 1
ATOM 1474 C C . GLU A 1 203 ? 4.862 4.171 2.225 1.00 97.75 203 GLU A C 1
ATOM 1476 O O . GLU A 1 203 ? 4.250 4.974 2.937 1.00 97.75 203 GLU A O 1
ATOM 1481 N N . ALA A 1 204 ? 4.283 3.071 1.731 1.00 97.94 204 ALA A N 1
ATOM 1482 C CA . ALA A 1 204 ? 2.888 2.711 1.958 1.00 97.94 204 ALA A CA 1
ATOM 1483 C C . ALA A 1 204 ? 2.598 2.384 3.432 1.00 97.94 204 ALA A C 1
ATOM 1485 O O . ALA A 1 204 ? 1.574 2.811 3.956 1.00 97.94 204 ALA A O 1
ATOM 1486 N N . ASP A 1 205 ? 3.504 1.709 4.142 1.00 98.06 205 ASP A N 1
ATOM 1487 C CA . ASP A 1 205 ? 3.382 1.451 5.582 1.00 98.06 205 ASP A CA 1
ATOM 1488 C C . ASP A 1 205 ? 3.390 2.747 6.404 1.00 98.06 205 ASP A C 1
ATOM 1490 O O . ASP A 1 205 ? 2.582 2.910 7.323 1.00 98.06 205 ASP A O 1
ATOM 1494 N N . ALA A 1 206 ? 4.270 3.696 6.071 1.00 98.69 206 ALA A N 1
ATOM 1495 C CA . ALA A 1 206 ? 4.346 4.985 6.755 1.00 98.69 206 ALA A CA 1
ATOM 1496 C C . ALA A 1 206 ? 3.078 5.827 6.528 1.00 98.69 206 ALA A C 1
ATOM 1498 O O . ALA A 1 206 ? 2.462 6.327 7.477 1.00 98.69 206 ALA A O 1
ATOM 1499 N N . LEU A 1 207 ? 2.657 5.984 5.272 1.00 98.81 207 LEU A N 1
ATOM 1500 C CA . LEU A 1 207 ? 1.454 6.748 4.953 1.00 98.81 207 LEU A CA 1
ATOM 1501 C C . LEU A 1 207 ? 0.188 6.030 5.449 1.00 98.81 207 LEU A C 1
ATOM 1503 O O . LEU A 1 207 ? -0.700 6.674 6.009 1.00 98.81 207 LEU A O 1
ATOM 1507 N N . GLY A 1 208 ? 0.139 4.703 5.348 1.00 98.69 208 GLY A N 1
ATOM 1508 C CA . GLY A 1 208 ? -0.935 3.873 5.883 1.00 98.69 208 GLY A CA 1
ATOM 1509 C C . GLY A 1 208 ? -1.075 4.012 7.400 1.00 98.69 208 GLY A C 1
ATOM 1510 O O . GLY A 1 208 ? -2.184 4.196 7.901 1.00 98.69 208 GLY A O 1
ATOM 1511 N N . ALA A 1 209 ? 0.038 4.054 8.141 1.00 98.81 209 ALA A N 1
ATOM 1512 C CA . ALA A 1 209 ? 0.020 4.336 9.577 1.00 98.81 209 ALA A CA 1
ATOM 1513 C C . ALA A 1 209 ? -0.589 5.715 9.889 1.00 98.81 209 ALA A C 1
ATOM 1515 O O . ALA A 1 209 ? -1.370 5.854 10.833 1.00 98.81 209 ALA A O 1
ATOM 1516 N N . THR A 1 210 ? -0.282 6.720 9.063 1.00 98.81 210 THR A N 1
ATOM 1517 C CA . THR A 1 210 ? -0.853 8.071 9.177 1.00 98.81 210 THR A CA 1
ATOM 1518 C C . THR A 1 210 ? -2.359 8.081 8.938 1.00 98.81 210 THR A C 1
ATOM 1520 O O . THR A 1 210 ? -3.099 8.676 9.724 1.00 98.81 210 THR A O 1
ATOM 1523 N N . ILE A 1 211 ? -2.828 7.414 7.882 1.00 98.88 211 ILE A N 1
ATOM 1524 C CA . ILE A 1 211 ? -4.255 7.328 7.541 1.00 98.88 211 ILE A CA 1
ATOM 1525 C C . ILE A 1 211 ? -5.020 6.597 8.651 1.00 98.88 211 ILE A C 1
ATOM 1527 O O . ILE A 1 211 ? -5.988 7.146 9.180 1.00 98.88 211 ILE A O 1
ATOM 1531 N N . ALA A 1 212 ? -4.545 5.421 9.075 1.00 98.88 212 ALA A N 1
ATOM 1532 C CA . ALA A 1 212 ? -5.174 4.630 10.132 1.00 98.88 212 ALA A CA 1
ATOM 1533 C C . ALA A 1 212 ? -5.279 5.420 11.446 1.00 98.88 212 ALA A C 1
ATOM 1535 O O . ALA A 1 212 ? -6.354 5.494 12.046 1.00 98.88 212 ALA A O 1
ATOM 1536 N N . LYS A 1 213 ? -4.191 6.088 11.856 1.00 98.75 213 LYS A N 1
ATOM 1537 C CA . LYS A 1 213 ? -4.167 6.927 13.062 1.00 98.75 213 LYS A CA 1
ATOM 1538 C C . LYS A 1 213 ? -5.151 8.091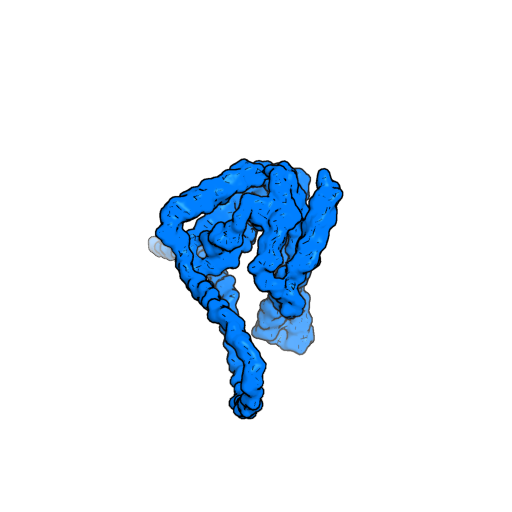 12.974 1.00 98.75 213 LYS A C 1
ATOM 1540 O O . LYS A 1 213 ? -5.888 8.330 13.928 1.00 98.75 213 LYS A O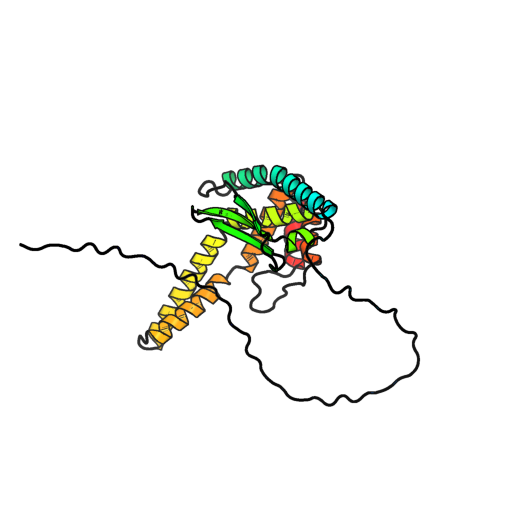 1
ATOM 1545 N N . ARG A 1 214 ? -5.206 8.793 11.834 1.00 98.69 214 ARG A N 1
ATOM 1546 C CA . ARG A 1 214 ? -6.162 9.893 11.596 1.00 98.69 214 ARG A CA 1
ATOM 1547 C C . ARG A 1 214 ? -7.614 9.415 11.593 1.00 98.69 214 ARG A C 1
ATOM 1549 O O . ARG A 1 214 ? -8.487 10.142 12.054 1.00 98.69 214 ARG A O 1
ATOM 1556 N N . ALA A 1 215 ? -7.864 8.189 11.141 1.00 98.62 215 ALA A N 1
ATOM 1557 C CA . ALA A 1 215 ? -9.165 7.536 11.242 1.00 98.62 215 ALA A CA 1
ATOM 1558 C C . ALA A 1 215 ? -9.478 7.035 12.667 1.00 98.62 215 ALA A C 1
ATOM 1560 O O . ALA A 1 215 ? -10.587 6.583 12.935 1.00 98.62 215 ALA A O 1
ATOM 1561 N N . GLY A 1 216 ? -8.559 7.164 13.627 1.00 98.50 216 GLY A N 1
ATOM 1562 C CA . GLY A 1 216 ? -8.755 6.777 15.026 1.00 98.50 216 GLY A CA 1
ATOM 1563 C C . GLY A 1 216 ? -8.510 5.296 15.319 1.00 98.50 216 GLY A C 1
ATOM 1564 O O . GLY A 1 216 ? -8.964 4.817 16.354 1.00 98.50 216 GLY A O 1
ATOM 1565 N N . TYR A 1 217 ? -7.808 4.591 14.432 1.00 98.69 217 TYR A N 1
ATOM 1566 C CA . TYR A 1 217 ? -7.310 3.235 14.666 1.00 98.69 217 TYR A CA 1
ATOM 1567 C C . TYR A 1 217 ? -5.882 3.262 15.216 1.00 98.69 217 TYR A C 1
ATOM 1569 O O . TYR A 1 217 ? -5.156 4.248 15.059 1.00 98.69 217 TYR A O 1
ATOM 1577 N N . ASP A 1 218 ? -5.464 2.175 15.861 1.00 98.69 218 ASP A N 1
ATOM 1578 C CA . ASP A 1 218 ? -4.080 1.999 16.302 1.00 98.69 218 ASP A CA 1
ATOM 1579 C C . ASP A 1 218 ? -3.243 1.361 15.176 1.00 98.69 218 ASP A C 1
ATOM 1581 O O . ASP A 1 218 ? -3.353 0.155 14.935 1.00 98.69 218 ASP A O 1
ATOM 1585 N N . PRO A 1 219 ? -2.369 2.122 14.486 1.00 98.44 219 PRO A N 1
ATOM 1586 C CA . PRO A 1 219 ? -1.573 1.576 13.390 1.00 98.44 219 PRO A CA 1
ATOM 1587 C C . PRO A 1 219 ? -0.537 0.547 13.859 1.00 98.44 219 PRO A C 1
ATOM 1589 O O . PRO A 1 219 ? -0.215 -0.371 13.110 1.00 98.44 219 PRO A O 1
ATOM 1592 N N . VAL A 1 220 ? -0.026 0.648 15.093 1.00 98.38 220 VAL A N 1
ATOM 1593 C CA . VAL A 1 220 ? 0.961 -0.304 15.628 1.00 98.38 220 VAL A CA 1
ATOM 1594 C C . VAL A 1 220 ? 0.286 -1.631 15.941 1.00 98.38 220 VAL A C 1
ATOM 1596 O O . VAL A 1 220 ? 0.852 -2.686 15.653 1.00 98.38 220 VAL A O 1
ATOM 1599 N N . ARG A 1 221 ? -0.931 -1.591 16.496 1.00 98.31 221 ARG A N 1
ATOM 1600 C CA . ARG A 1 221 ? -1.765 -2.784 16.669 1.00 98.31 221 ARG A CA 1
ATOM 1601 C C . ARG A 1 221 ? -2.198 -3.365 15.327 1.00 98.31 221 ARG A C 1
ATOM 1603 O O . ARG A 1 221 ? -2.178 -4.583 15.183 1.00 98.31 221 ARG A O 1
ATOM 1610 N N . GLY A 1 222 ? -2.541 -2.527 14.353 1.00 97.50 222 GLY A N 1
ATOM 1611 C CA . GLY A 1 222 ? -2.938 -2.975 13.022 1.00 97.50 222 GLY A CA 1
ATOM 1612 C C . GLY A 1 222 ? -1.814 -3.668 12.250 1.00 97.50 222 GLY A C 1
ATOM 1613 O O . GLY A 1 222 ? -2.014 -4.746 11.692 1.00 97.50 222 GLY A O 1
ATOM 1614 N N . ALA A 1 223 ? -0.595 -3.129 12.304 1.00 96.50 223 ALA A N 1
ATOM 1615 C CA . ALA A 1 223 ? 0.570 -3.712 11.639 1.00 96.50 223 ALA A CA 1
ATOM 1616 C C . ALA A 1 223 ? 1.023 -5.061 12.230 1.00 96.50 223 ALA A C 1
ATOM 1618 O O . ALA A 1 223 ? 1.764 -5.799 11.579 1.00 96.50 223 ALA A O 1
ATOM 1619 N N . GLN A 1 224 ? 0.528 -5.454 13.414 1.00 95.00 224 GLN A N 1
ATOM 1620 C CA . GLN A 1 224 ? 0.743 -6.805 13.958 1.00 95.00 224 GLN A CA 1
ATOM 1621 C C . GLN A 1 224 ? 0.241 -7.906 13.011 1.00 95.00 224 GLN A C 1
ATOM 1623 O O . GLN A 1 224 ? 0.708 -9.040 13.121 1.00 95.00 224 GLN A O 1
ATOM 1628 N N . PHE A 1 225 ? -0.641 -7.579 12.054 1.00 89.56 225 PHE A N 1
ATOM 1629 C CA . PHE A 1 225 ? -1.006 -8.462 10.945 1.00 89.56 225 PHE A CA 1
ATOM 1630 C C . PHE A 1 225 ? 0.230 -9.079 10.263 1.00 89.56 225 PHE A C 1
ATOM 1632 O O . PHE A 1 225 ? 0.255 -10.288 10.029 1.00 89.56 225 PHE A O 1
ATOM 1639 N N . PHE A 1 226 ? 1.297 -8.298 10.039 1.00 84.12 226 PHE A N 1
ATOM 1640 C CA . PHE A 1 226 ? 2.528 -8.769 9.391 1.00 84.12 226 PHE A CA 1
ATOM 1641 C C . PHE A 1 226 ? 3.214 -9.900 10.147 1.00 84.12 226 PHE A C 1
ATOM 1643 O O . PHE A 1 226 ? 3.722 -10.833 9.540 1.00 84.12 226 PHE A O 1
ATOM 1650 N N . LEU A 1 227 ? 3.188 -9.874 11.479 1.00 84.88 227 LEU A N 1
ATOM 1651 C CA . LEU A 1 227 ? 3.839 -10.902 12.295 1.00 84.88 227 LEU A CA 1
ATOM 1652 C C . LEU A 1 227 ? 3.105 -12.248 12.259 1.00 84.88 227 LEU A C 1
ATOM 1654 O O . LEU A 1 227 ? 3.600 -13.238 12.797 1.00 84.88 227 LEU A O 1
ATOM 1658 N N . ARG A 1 228 ? 1.917 -12.289 11.648 1.00 79.81 228 ARG A N 1
ATOM 1659 C CA . ARG A 1 228 ? 1.089 -13.492 11.525 1.00 79.81 228 ARG A CA 1
ATOM 1660 C C . ARG A 1 228 ? 1.194 -14.152 10.156 1.00 79.81 228 ARG A C 1
ATOM 1662 O O . ARG A 1 228 ? 0.747 -15.288 10.021 1.00 79.81 228 ARG A O 1
ATOM 1669 N N . ILE A 1 229 ? 1.773 -13.463 9.176 1.00 73.31 229 ILE A N 1
ATOM 1670 C CA . ILE A 1 229 ? 2.078 -14.012 7.855 1.00 73.31 229 ILE A CA 1
ATOM 1671 C C . ILE A 1 229 ? 3.569 -14.376 7.783 1.00 73.31 229 ILE A C 1
ATOM 1673 O O . ILE A 1 229 ? 4.382 -13.751 8.471 1.00 73.31 229 ILE A O 1
ATOM 1677 N N . PRO A 1 230 ? 3.956 -15.400 6.997 1.00 71.50 230 PRO A N 1
ATOM 1678 C CA . PRO A 1 230 ? 5.360 -15.754 6.828 1.00 71.50 230 PRO A CA 1
ATOM 1679 C C . PRO A 1 230 ? 6.183 -14.541 6.397 1.00 71.50 230 PRO A C 1
ATOM 1681 O O . PRO A 1 230 ? 5.772 -13.809 5.498 1.00 71.50 230 PRO A O 1
ATOM 1684 N N . ASP A 1 231 ? 7.342 -14.345 7.028 1.00 67.50 231 ASP A N 1
ATOM 1685 C CA . ASP A 1 231 ? 8.241 -13.260 6.645 1.00 67.50 231 ASP A CA 1
ATOM 1686 C C . ASP A 1 231 ? 8.674 -13.463 5.183 1.00 67.50 231 ASP A C 1
ATOM 1688 O O . ASP A 1 231 ? 9.225 -14.527 4.859 1.00 67.50 231 ASP A O 1
ATOM 1692 N N . PRO A 1 232 ? 8.423 -12.493 4.284 1.00 61.81 232 PRO A N 1
ATOM 1693 C CA . PRO A 1 232 ? 8.882 -12.588 2.901 1.00 61.81 232 PRO A CA 1
ATOM 1694 C C . PRO A 1 232 ? 10.415 -12.717 2.816 1.00 61.81 232 PRO A C 1
ATOM 1696 O O . PRO A 1 232 ? 10.929 -13.355 1.887 1.00 61.81 232 PRO A O 1
ATOM 1699 N N . GLY A 1 233 ? 11.140 -12.186 3.812 1.00 57.38 233 GLY A N 1
ATOM 1700 C CA . GLY A 1 233 ? 12.596 -12.216 3.913 1.00 57.38 233 GLY A CA 1
ATOM 1701 C C . GLY A 1 233 ? 13.310 -11.559 2.725 1.00 57.38 233 GLY A C 1
ATOM 1702 O O . GLY A 1 233 ? 12.729 -10.815 1.941 1.00 57.38 233 GLY A O 1
ATOM 1703 N N . ASP A 1 234 ? 14.596 -11.880 2.559 1.00 47.44 234 ASP A N 1
ATOM 1704 C CA . ASP A 1 234 ? 15.422 -11.464 1.413 1.00 47.44 234 ASP A CA 1
ATOM 1705 C C . ASP A 1 234 ? 15.429 -12.492 0.272 1.00 47.44 234 ASP A C 1
ATOM 1707 O O . ASP A 1 234 ? 16.370 -12.558 -0.526 1.00 47.44 234 ASP A O 1
ATOM 1711 N N . ARG A 1 235 ? 14.380 -13.319 0.145 1.00 39.25 235 ARG A N 1
ATOM 1712 C CA . ARG A 1 235 ? 14.261 -14.157 -1.054 1.00 39.25 235 ARG A CA 1
ATOM 1713 C C . ARG A 1 235 ? 14.228 -13.222 -2.257 1.00 39.25 235 ARG A C 1
ATOM 1715 O O . ARG A 1 235 ? 13.360 -12.363 -2.347 1.00 39.25 235 ARG A O 1
ATOM 1722 N N . PHE A 1 236 ? 15.201 -13.413 -3.148 1.00 35.28 236 PHE A N 1
ATOM 1723 C CA . PHE A 1 236 ? 15.705 -12.532 -4.216 1.00 35.28 236 PHE A CA 1
ATOM 1724 C C . PHE A 1 236 ? 14.657 -11.972 -5.213 1.00 35.28 236 PHE A C 1
ATOM 1726 O O . PHE A 1 236 ? 15.014 -11.312 -6.182 1.00 35.28 236 PHE A O 1
ATOM 1733 N N . LEU A 1 237 ? 13.362 -12.224 -5.002 1.00 41.94 237 LEU A N 1
ATOM 1734 C CA . LEU A 1 237 ? 12.237 -11.798 -5.837 1.00 41.94 237 LEU A CA 1
ATOM 1735 C C . LEU A 1 237 ? 11.019 -11.299 -5.026 1.00 41.94 237 LEU A C 1
ATOM 1737 O O . LEU A 1 237 ? 9.967 -11.073 -5.620 1.00 41.94 237 LEU A O 1
ATOM 1741 N N . GLY A 1 238 ? 11.126 -11.157 -3.700 1.00 54.16 238 GLY A N 1
ATOM 1742 C CA . GLY A 1 238 ? 10.058 -10.621 -2.858 1.00 54.16 238 GLY A CA 1
ATOM 1743 C C . GLY A 1 238 ? 9.916 -9.114 -3.054 1.00 54.16 238 GLY A C 1
ATOM 1744 O O . GLY A 1 238 ? 10.853 -8.363 -2.795 1.00 54.16 238 GLY A O 1
ATOM 1745 N N . THR A 1 239 ? 8.745 -8.676 -3.509 1.00 62.31 239 THR A N 1
ATOM 1746 C CA . THR A 1 239 ? 8.362 -7.257 -3.571 1.00 62.31 239 THR A CA 1
ATOM 1747 C C . THR A 1 239 ? 8.191 -6.636 -2.184 1.00 62.31 239 THR A C 1
ATOM 1749 O O . THR A 1 239 ? 8.184 -5.417 -2.077 1.00 62.31 239 THR A O 1
ATOM 1752 N N . HIS A 1 240 ? 8.110 -7.456 -1.128 1.00 71.44 240 HIS A N 1
ATOM 1753 C CA . HIS A 1 240 ? 7.886 -7.017 0.248 1.00 71.44 240 HIS A CA 1
ATOM 1754 C C . HIS A 1 240 ? 9.171 -7.062 1.098 1.00 71.44 240 HIS A C 1
ATOM 1756 O O . HIS A 1 240 ? 9.921 -8.040 1.024 1.00 71.44 240 HIS A O 1
ATOM 1762 N N . PRO A 1 241 ? 9.438 -6.027 1.915 1.00 79.38 241 PRO A N 1
ATOM 1763 C CA . PRO A 1 241 ? 10.560 -5.989 2.850 1.00 79.38 241 PRO A CA 1
ATOM 1764 C C . PRO A 1 241 ? 10.314 -6.893 4.073 1.00 79.38 241 PRO A C 1
ATOM 1766 O O . PRO A 1 241 ? 9.166 -7.256 4.343 1.00 79.38 241 PRO A O 1
ATOM 1769 N N . PRO A 1 242 ? 11.364 -7.223 4.852 1.00 87.06 242 PRO A N 1
ATOM 1770 C CA . PRO A 1 242 ? 11.220 -8.016 6.067 1.00 87.06 242 PRO A CA 1
ATOM 1771 C C . PRO A 1 242 ? 10.215 -7.411 7.049 1.00 87.06 242 PRO A C 1
ATOM 1773 O O . PRO A 1 242 ? 10.200 -6.194 7.272 1.00 87.06 242 PRO A O 1
ATOM 1776 N N . ASN A 1 243 ? 9.435 -8.262 7.716 1.00 87.38 243 ASN A N 1
ATOM 1777 C CA . ASN A 1 243 ? 8.374 -7.822 8.632 1.00 87.38 243 ASN A CA 1
ATOM 1778 C C . ASN A 1 243 ? 8.893 -6.901 9.751 1.00 87.38 243 ASN A C 1
ATOM 1780 O O . ASN A 1 243 ? 8.207 -5.967 10.166 1.00 87.38 243 ASN A O 1
ATOM 1784 N N . ALA A 1 244 ? 10.124 -7.123 10.224 1.00 90.62 244 ALA A N 1
ATOM 1785 C CA . ALA A 1 244 ? 10.755 -6.273 11.234 1.00 90.62 244 ALA A CA 1
ATOM 1786 C C . ALA A 1 244 ? 10.950 -4.824 10.752 1.00 90.62 244 ALA A C 1
ATOM 1788 O O . ALA A 1 244 ? 10.720 -3.888 11.517 1.00 90.62 244 ALA A O 1
ATOM 1789 N N . GLN A 1 245 ? 11.324 -4.633 9.483 1.00 92.38 245 GLN A N 1
ATOM 1790 C CA . GLN A 1 245 ? 11.521 -3.308 8.894 1.00 92.38 245 GLN A CA 1
ATOM 1791 C C . GLN A 1 245 ? 10.185 -2.576 8.717 1.00 92.38 245 GLN A C 1
ATOM 1793 O O . GLN A 1 245 ? 10.092 -1.389 9.030 1.00 92.38 245 GLN A O 1
ATOM 1798 N N . ARG A 1 246 ? 9.140 -3.302 8.299 1.00 94.06 246 ARG A N 1
ATOM 1799 C CA . ARG A 1 246 ? 7.760 -2.796 8.216 1.00 94.06 246 ARG A CA 1
ATOM 1800 C C . ARG A 1 246 ? 7.234 -2.341 9.578 1.00 94.06 246 ARG A C 1
ATOM 1802 O O . ARG A 1 246 ? 6.748 -1.227 9.740 1.00 94.06 246 ARG A O 1
ATOM 1809 N N . MET A 1 247 ? 7.403 -3.173 10.605 1.00 96.00 247 MET A N 1
ATOM 1810 C CA . MET A 1 247 ? 6.995 -2.822 11.969 1.00 96.00 247 MET A CA 1
ATOM 1811 C C . MET A 1 247 ? 7.748 -1.605 12.512 1.00 96.00 247 MET A C 1
ATOM 1813 O O . MET A 1 247 ? 7.160 -0.782 13.214 1.00 9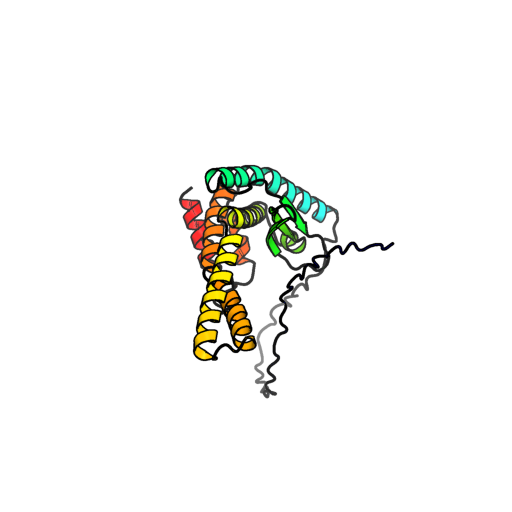6.00 247 MET A O 1
ATOM 1817 N N . GLU A 1 248 ? 9.038 -1.483 12.206 1.00 96.44 248 GLU A N 1
ATOM 1818 C CA . GLU A 1 248 ? 9.848 -0.341 12.623 1.00 96.44 248 GLU A CA 1
ATOM 1819 C C . GLU A 1 248 ? 9.371 0.967 11.977 1.00 96.44 248 GLU A C 1
ATOM 1821 O O . GLU A 1 248 ? 9.196 1.960 12.688 1.00 96.44 248 GLU A O 1
ATOM 1826 N N . ILE A 1 249 ? 9.094 0.980 10.664 1.00 97.88 249 ILE A N 1
ATOM 1827 C CA . ILE A 1 249 ? 8.598 2.197 10.005 1.00 97.88 249 ILE A CA 1
ATOM 1828 C C . ILE A 1 249 ? 7.228 2.611 10.556 1.00 97.88 249 ILE A C 1
ATOM 1830 O O . ILE A 1 249 ? 7.032 3.785 10.868 1.00 97.88 249 ILE A O 1
ATOM 1834 N N . VAL A 1 250 ? 6.323 1.655 10.796 1.00 98.25 250 VAL A N 1
ATOM 1835 C CA . VAL A 1 250 ? 5.007 1.934 11.393 1.00 98.25 250 VAL A CA 1
ATOM 1836 C C . VAL A 1 250 ? 5.144 2.529 12.792 1.00 98.25 250 VAL A C 1
ATOM 1838 O O . VAL A 1 250 ? 4.507 3.539 13.089 1.00 98.25 250 VAL A O 1
ATOM 1841 N N . ARG A 1 251 ? 5.983 1.943 13.657 1.00 98.19 251 ARG A N 1
ATOM 1842 C CA . ARG A 1 251 ? 6.206 2.447 15.024 1.00 98.19 251 ARG A CA 1
ATOM 1843 C C . ARG A 1 251 ? 6.779 3.855 15.021 1.00 98.19 251 ARG A C 1
ATOM 1845 O O . ARG A 1 251 ? 6.296 4.705 15.765 1.00 98.19 251 ARG A O 1
ATOM 1852 N N . ARG A 1 252 ? 7.784 4.104 14.178 1.00 98.31 252 ARG A N 1
ATOM 1853 C CA . ARG A 1 252 ? 8.410 5.421 14.050 1.00 98.31 252 ARG A CA 1
ATOM 1854 C C . ARG A 1 252 ? 7.407 6.470 13.592 1.00 98.31 252 ARG A C 1
ATOM 1856 O O . ARG A 1 252 ? 7.347 7.537 14.192 1.00 98.31 252 ARG A O 1
ATOM 1863 N N . THR A 1 253 ? 6.609 6.161 12.571 1.00 98.19 253 THR A N 1
ATOM 1864 C CA . THR A 1 253 ? 5.581 7.084 12.090 1.00 98.19 253 THR A CA 1
ATOM 1865 C C . THR A 1 253 ? 4.517 7.325 13.153 1.00 98.19 253 THR A C 1
ATOM 1867 O O . THR A 1 253 ? 4.209 8.473 13.443 1.00 98.19 253 THR A O 1
ATOM 1870 N N . ALA A 1 254 ? 4.005 6.274 13.797 1.00 97.44 254 ALA A N 1
ATOM 1871 C CA . ALA A 1 254 ? 2.982 6.401 14.833 1.00 97.44 254 ALA A CA 1
ATOM 1872 C C . ALA A 1 254 ? 3.440 7.225 16.049 1.00 97.44 254 ALA A C 1
ATOM 1874 O O . ALA A 1 254 ? 2.617 7.902 16.654 1.00 97.44 254 ALA A O 1
ATOM 1875 N N . ALA A 1 255 ? 4.729 7.181 16.401 1.00 97.19 255 ALA A N 1
ATOM 1876 C CA . ALA A 1 255 ? 5.301 7.981 17.483 1.00 97.19 255 ALA A CA 1
ATOM 1877 C C . ALA A 1 255 ? 5.452 9.475 17.134 1.00 97.19 255 ALA A C 1
ATOM 1879 O O . ALA A 1 255 ? 5.624 10.291 18.037 1.00 97.19 255 ALA A O 1
ATOM 1880 N N . GLY A 1 256 ? 5.422 9.828 15.845 1.00 95.94 256 GLY A N 1
ATOM 1881 C CA . GLY A 1 256 ? 5.547 11.203 15.358 1.00 95.94 256 GLY A CA 1
ATOM 1882 C C . GLY A 1 256 ? 4.221 11.902 15.030 1.00 95.94 256 GLY A C 1
ATOM 1883 O O . GLY A 1 256 ? 4.264 13.033 14.548 1.00 95.94 256 GLY A O 1
ATOM 1884 N N . LEU A 1 257 ? 3.077 11.240 15.242 1.00 92.25 257 LEU A N 1
ATOM 1885 C CA . LEU A 1 257 ? 1.719 11.746 14.979 1.00 92.25 257 LEU A CA 1
ATOM 1886 C C . LEU A 1 257 ? 1.010 12.141 16.275 1.00 92.25 257 LEU A C 1
ATOM 1888 O O . LEU A 1 257 ? 0.321 13.183 16.249 1.00 92.25 257 LEU A O 1
#

Mean predicted aligned error: 13.0 Å

Radius of gyration: 24.16 Å; Cα contacts (8 Å, |Δi|>4): 322; chains: 1; bounding box: 50×62×88 Å

Organism: NCBI:txid1122180

Foldseek 3Di:
DDDDDDDDDDDDDDDPDDDDDDDDDDDDDDDDDDDDDDDDDDDPPPPPPPDDDDPPDPVVVVVLVVLLVVLCVLQLVLLLVVLCVQPVVDQSNEAEEEDADPPDAFDWAWDADPVRHIYIYGYPNVSVLDDHSLQSLLSVQLRSQLVSVVVVVQLQVLLQVQLVVQLVVQCVVVVNPVVSSNVSSNVRSLVRSLVCLQVSSLSSLLRSLVSSVVSVHHSLVNLCSLVVDPFPDPPVRDSHYGSVSSSVSSVVSNVVD

InterPro domains:
  IPR001915 Peptidase M48 [PF01435] (78-252)
  IPR051156 Mitochondrial and Outer Membrane Metalloprotease [PTHR22726] (80-250)

Secondary structure (DSSP, 8-state):
-------------------PPPP-----PPP---------PPP----------S---HHHHHHHHHHHHHHHHHHHHHHHHHHHHH-TTS----EEEEE--TT--S-EEEEE-TTS-EEEEEEHHHHHH--SHHHHHHHHHHHHHHHHTTHHHHHHHHHHHHHHHHHHHHHHHTTT-HHHHHHHHHHHHHHHHHTTHHHHHHHHHHHHHHHHHHTT--HHHHHGGGGGSPP-TT-TT-SS--HHHHHHHHHHHHHT-